Protein AF-A0A521TMR2-F1 (afdb_monomer)

Foldseek 3Di:
DDDDDDDDDDDDDDDDDDDPPPPPPPPPPPQAQKAFDFWFFWFDDDPDTDTDLDPPHDGDQAKEFALLKDLWDKTKTKMWGAAAFDCPPVVNDGQFQKWWFQWKWKWKAWPDPPHDTLDDIDIDTDTWIFGQAHDHPRTGIDIDIGTRRDNVSSVVVCVVFWDWACVQDDLFFPATDIDGDKTKMKIWMKIWGATPVRHIGIHDIDIHIYIYIHLPLEDQPCQQCDDCPPDDLAGRHLCDDDWDDTSCSVPPRMHHRGYLVVCCVPRVNRSHYGQHGPVSDGGDD

Secondary structure (DSSP, 8-state):
------------------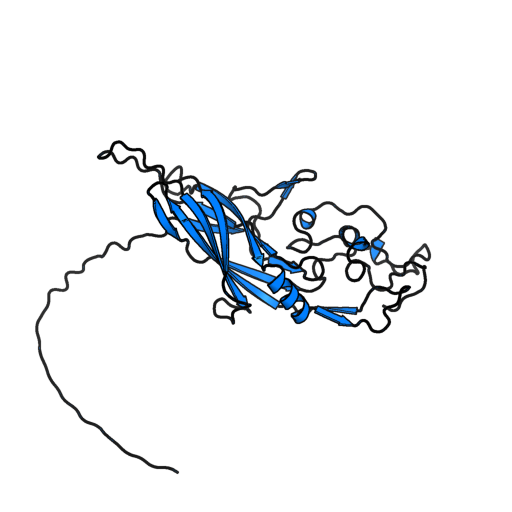---------------EEEEEEEPPEEETTEEE----TTS-EESSEEEETTT-S-EEE-EEEEE--B--EETTTTEE----EEEEEEEEEEEESSTTSPBSS--EEEEEEEEEPPBSBTTB-EEEE--EEEE-HHHHHHHHHHHEEEE-TT--SS----EEEE--EEEEEEEEEEEEETTS-EEEPPPEEEEEEEESS-SEE--TTTS--TTTTTS--S-SSSS----SGGGTSTTBSSPEEGGGTTTT-HHHHS-TT--TTS-----

Nearest PDB structures (foldseek):
  3k2m-assembly2_C  TM=4.198E-01  e=1.988E-02  Homo sapiens
  7ekw-assembly1_B  TM=4.754E-01  e=1.157E+00  Nakaseomyces glabratus CBS 138
  7eku-assembly1_A  TM=4.604E-01  e=1.095E+00  Nakaseomyces glabratus CBS 138
  5d06-assembly1_A  TM=4.613E-01  e=1.807E+00  Nakaseomyces glabratus CBS 138
  7ekw-assembly1_A  TM=3.874E-01  e=1.617E+00  Nakaseomyces glabratus CBS 138

Radius of gyration: 27.84 Å; Cα contacts (8 Å, |Δi|>4): 628; chains: 1; bounding box: 85×57×71 Å

Solvent-accessible surface area (backbone atoms only — not comparable to full-atom values): 16128 Å² total; per-residue (Å²): 140,86,83,89,86,87,86,89,82,88,79,92,80,90,83,92,76,93,71,86,80,75,79,72,79,69,78,76,77,82,74,72,44,36,38,66,76,51,31,44,44,64,42,66,62,88,94,42,66,44,74,71,55,55,90,85,52,64,62,47,84,63,44,35,38,15,43,71,67,27,38,57,39,72,46,33,39,30,36,36,22,58,36,54,59,50,71,44,82,89,71,78,46,80,47,63,42,30,33,39,34,45,28,31,44,41,38,41,13,44,75,36,93,87,31,60,66,67,66,81,71,47,74,50,77,44,85,38,71,24,43,32,9,86,44,94,95,40,56,13,52,25,59,48,84,44,71,78,35,50,50,73,56,27,51,54,46,32,65,71,18,42,44,76,46,58,84,83,50,41,92,52,22,57,44,45,52,75,45,55,51,69,45,48,35,27,39,37,37,29,44,33,31,29,34,76,84,72,44,77,44,55,31,58,77,39,81,41,45,31,39,35,30,37,52,72,37,56,40,73,54,72,84,23,59,37,63,44,86,74,84,74,62,55,40,14,39,24,84,66,79,79,58,79,87,47,53,18,73,68,41,59,31,38,74,35,65,32,48,19,47,73,37,25,87,84,40,38,54,72,22,34,37,76,26,23,27,91,76,52,54,90,35,80,116

pLDDT: mean 88.44, std 14.67, range [37.66, 98.81]

Mean predicted aligned error: 8.06 Å

Structure (mmCIF, N/CA/C/O backbone):
data_AF-A0A521TMR2-F1
#
_entry.id   AF-A0A521TMR2-F1
#
loop_
_atom_site.group_PDB
_atom_site.id
_atom_site.type_symbol
_atom_site.label_atom_id
_atom_site.label_alt_id
_atom_site.label_comp_id
_atom_site.label_asym_id
_atom_site.label_entity_id
_atom_site.label_seq_id
_atom_site.pdbx_PDB_ins_code
_atom_site.Cartn_x
_atom_site.Cartn_y
_atom_site.Cartn_z
_atom_site.occupancy
_atom_site.B_iso_or_equiv
_atom_site.auth_seq_id
_atom_site.auth_comp_id
_atom_site.auth_asym_id
_atom_site.auth_atom_id
_atom_site.pdbx_PDB_model_num
ATOM 1 N N . MET A 1 1 ? -37.508 -34.326 -29.173 1.00 47.47 1 MET A N 1
ATOM 2 C CA . MET A 1 1 ? -37.698 -35.759 -28.849 1.00 47.47 1 MET A CA 1
ATOM 3 C C . MET A 1 1 ? -36.670 -36.091 -27.780 1.00 47.47 1 MET A C 1
ATOM 5 O O . MET A 1 1 ? -35.500 -36.130 -28.106 1.00 47.47 1 MET A O 1
ATOM 9 N N . TRP A 1 2 ? -36.998 -36.082 -26.492 1.00 37.66 2 TRP A N 1
ATOM 10 C CA . TRP A 1 2 ? -37.614 -37.203 -25.771 1.00 37.66 2 TRP A CA 1
ATOM 11 C C . TRP A 1 2 ? -38.639 -36.740 -24.715 1.00 37.66 2 TRP A C 1
ATOM 13 O O . TRP A 1 2 ? -38.695 -35.574 -24.343 1.00 37.66 2 TRP A O 1
ATOM 23 N N . ASN A 1 3 ? -39.492 -37.686 -24.327 1.00 45.91 3 ASN A N 1
ATOM 24 C CA . ASN A 1 3 ? -40.811 -37.533 -23.715 1.00 45.91 3 ASN A CA 1
ATOM 25 C C . ASN A 1 3 ? -40.837 -37.509 -22.171 1.00 45.91 3 ASN A C 1
ATOM 27 O O . ASN A 1 3 ? -40.076 -38.220 -21.530 1.00 45.91 3 ASN A O 1
ATOM 31 N N . ARG A 1 4 ? -41.823 -36.751 -21.655 1.00 54.81 4 ARG A N 1
ATOM 32 C CA . ARG A 1 4 ? -42.790 -36.980 -20.543 1.00 54.81 4 ARG A CA 1
ATOM 33 C C . ARG A 1 4 ? -42.426 -37.940 -19.385 1.00 54.81 4 ARG A C 1
ATOM 35 O O . ARG A 1 4 ? -42.174 -39.108 -19.641 1.00 54.81 4 ARG A O 1
ATOM 42 N N . LEU A 1 5 ? -42.731 -37.543 -18.134 1.00 49.38 5 LEU A N 1
ATOM 43 C CA . LEU A 1 5 ? -43.952 -37.975 -17.408 1.00 49.38 5 LEU A CA 1
ATOM 44 C C . LEU A 1 5 ? -44.127 -37.344 -16.003 1.00 49.38 5 LEU A C 1
ATOM 46 O O . LEU A 1 5 ? -43.178 -37.070 -15.281 1.00 49.38 5 LEU A O 1
ATOM 50 N N . ASN A 1 6 ? -45.409 -37.144 -15.685 1.00 55.31 6 ASN A N 1
ATOM 51 C CA . ASN A 1 6 ? -46.074 -36.595 -14.499 1.00 55.31 6 ASN A CA 1
ATOM 52 C C . ASN A 1 6 ? -45.709 -37.218 -13.138 1.00 55.31 6 ASN A C 1
ATOM 54 O O . ASN A 1 6 ? -45.567 -38.433 -13.046 1.00 55.31 6 ASN A O 1
ATOM 58 N N . ALA A 1 7 ? -45.854 -36.427 -12.064 1.00 53.75 7 ALA A N 1
ATOM 59 C CA . ALA A 1 7 ? -46.522 -36.875 -10.833 1.00 53.75 7 ALA A CA 1
ATOM 60 C C . ALA A 1 7 ? -47.040 -35.680 -10.007 1.00 53.75 7 ALA A C 1
ATOM 62 O O . ALA A 1 7 ? -46.339 -35.099 -9.186 1.00 53.75 7 ALA A O 1
ATOM 63 N N . SER A 1 8 ? -48.303 -35.326 -10.231 1.00 65.25 8 SER A N 1
ATOM 64 C CA . SER A 1 8 ? -49.120 -34.496 -9.348 1.00 65.25 8 SER A CA 1
ATOM 65 C C . SER A 1 8 ? -49.666 -35.337 -8.191 1.00 65.25 8 SER A C 1
ATOM 67 O O . SER A 1 8 ? -50.290 -36.370 -8.449 1.00 65.25 8 SER A O 1
ATOM 69 N N . ARG A 1 9 ? -49.552 -34.868 -6.944 1.00 55.69 9 ARG A N 1
ATOM 70 C CA . ARG A 1 9 ? -50.463 -35.265 -5.859 1.00 55.69 9 ARG A CA 1
ATOM 71 C C . ARG A 1 9 ? -50.783 -34.074 -4.944 1.00 55.69 9 ARG A C 1
ATOM 73 O O . ARG A 1 9 ? -49.851 -33.436 -4.462 1.00 55.69 9 ARG A O 1
ATOM 80 N N . PRO A 1 10 ? -52.074 -33.784 -4.708 1.00 70.56 10 PRO A N 1
ATOM 81 C CA . PRO A 1 10 ? -52.533 -32.781 -3.759 1.00 70.56 10 PRO A CA 1
ATOM 82 C C . PRO A 1 10 ? -52.744 -33.410 -2.375 1.00 70.56 10 PRO A C 1
ATOM 84 O O . PRO A 1 10 ? -53.110 -34.581 -2.277 1.00 70.56 10 PRO A O 1
ATOM 87 N N . LEU A 1 11 ? -52.599 -32.618 -1.314 1.00 55.94 11 LEU A N 1
ATOM 88 C CA . LEU A 1 11 ? -53.278 -32.880 -0.045 1.00 55.94 11 LEU A CA 1
ATOM 89 C C . LEU A 1 11 ? -53.464 -31.568 0.720 1.00 55.94 11 LEU A C 1
ATOM 91 O O . LEU A 1 11 ? -52.522 -30.985 1.250 1.00 55.94 11 LEU A O 1
ATOM 95 N N . LEU A 1 12 ? -54.720 -31.112 0.717 1.00 54.31 12 LEU A N 1
ATOM 96 C CA . LEU A 1 12 ? -55.267 -30.174 1.686 1.00 54.31 12 LEU A CA 1
ATOM 97 C C . LEU A 1 12 ? -55.144 -30.780 3.090 1.00 54.31 12 LEU A C 1
ATOM 99 O O . LEU A 1 12 ? -55.587 -31.904 3.319 1.00 54.31 12 LEU A O 1
ATOM 103 N N . GLY A 1 13 ? -54.641 -29.990 4.030 1.00 53.66 13 GLY A N 1
ATOM 104 C CA . GLY A 1 13 ? -54.741 -30.240 5.462 1.00 53.66 13 GLY A CA 1
ATOM 105 C C . GLY A 1 13 ? -54.771 -28.902 6.187 1.00 53.66 13 GLY A C 1
ATOM 106 O O . GLY A 1 13 ? -53.739 -28.263 6.353 1.00 53.66 13 GLY A O 1
ATOM 107 N N . ALA A 1 14 ? -55.971 -28.453 6.546 1.00 62.81 14 ALA A N 1
ATOM 108 C CA . ALA A 1 14 ? -56.200 -27.256 7.341 1.00 62.81 14 ALA A CA 1
ATOM 109 C C . ALA A 1 14 ? -55.901 -27.529 8.824 1.00 62.81 14 ALA A C 1
ATOM 111 O O . ALA A 1 14 ? -56.371 -28.531 9.358 1.00 62.81 14 ALA A O 1
ATOM 112 N N . LEU A 1 15 ? -55.220 -26.604 9.507 1.00 57.84 15 LEU A N 1
ATOM 113 C CA . LEU A 1 15 ? -55.416 -26.396 10.943 1.00 57.84 15 LEU A CA 1
ATOM 114 C C . LEU A 1 15 ? -55.194 -24.919 11.299 1.00 57.84 15 LEU A C 1
ATOM 116 O O . LEU A 1 15 ? -54.120 -24.359 11.096 1.00 57.84 15 LEU A O 1
ATOM 120 N N . VAL A 1 16 ? -56.258 -24.303 11.807 1.00 60.00 16 VAL A N 1
ATOM 121 C CA . VAL A 1 16 ? -56.317 -22.955 12.379 1.00 60.00 16 VAL A CA 1
ATOM 122 C C . VAL A 1 16 ? -55.965 -23.062 13.857 1.00 60.00 16 VAL A C 1
ATOM 124 O O . VAL A 1 16 ? -56.673 -23.761 14.572 1.00 60.00 16 VAL A O 1
ATOM 127 N N . LEU A 1 17 ? -54.946 -22.340 14.324 1.00 49.75 17 LEU A N 1
ATOM 128 C CA . LEU A 1 17 ? -54.789 -21.958 15.731 1.00 49.75 17 LEU A CA 1
ATOM 129 C C . LEU A 1 17 ? -54.114 -20.582 15.783 1.00 49.75 17 LEU A C 1
ATOM 131 O O . LEU A 1 17 ? -52.960 -20.420 15.393 1.00 49.75 17 LEU A O 1
ATOM 135 N N . GLY A 1 18 ? -54.883 -19.581 16.216 1.00 55.53 18 GLY A N 1
ATOM 136 C CA . GLY A 1 18 ? -54.418 -18.217 16.430 1.00 55.53 18 GLY A CA 1
ATOM 137 C C . GLY A 1 18 ? -53.391 -18.164 17.558 1.00 55.53 18 GLY A C 1
ATOM 138 O O . GLY A 1 18 ? -53.717 -18.425 18.713 1.00 55.53 18 GLY A O 1
ATOM 139 N N . GLY A 1 19 ? -52.155 -17.819 17.208 1.00 54.75 19 GLY A N 1
ATOM 140 C CA . GLY A 1 19 ? -51.099 -17.465 18.146 1.00 54.75 19 GLY A CA 1
ATOM 141 C C . GLY A 1 19 ? -50.908 -15.956 18.130 1.00 54.75 19 GLY A C 1
ATOM 142 O O . GLY A 1 19 ? -50.641 -15.374 17.081 1.00 54.75 19 GLY A O 1
ATOM 143 N N . VAL A 1 20 ? -51.077 -15.328 19.290 1.00 56.62 20 VAL A N 1
ATOM 144 C CA . VAL A 1 20 ? -50.766 -13.918 19.537 1.00 56.62 20 VAL A CA 1
ATOM 145 C C . VAL A 1 20 ? -49.311 -13.671 19.135 1.00 56.62 20 VAL A C 1
ATOM 147 O O . VAL A 1 20 ? -48.390 -14.133 19.802 1.00 56.62 20 VAL A O 1
ATOM 150 N N . LEU A 1 21 ? -49.104 -12.960 18.025 1.00 56.47 21 LEU A N 1
ATOM 151 C CA . LEU A 1 21 ? -47.798 -12.456 17.616 1.00 56.47 21 LEU A CA 1
ATOM 152 C C . LEU A 1 21 ? -47.423 -11.320 18.572 1.00 56.47 21 LEU A C 1
ATOM 154 O O . LEU A 1 21 ? -47.657 -10.148 18.288 1.00 56.47 21 LEU A O 1
ATOM 158 N N . THR A 1 22 ? -46.873 -11.662 19.738 1.00 59.53 22 THR A N 1
ATOM 159 C CA . THR A 1 22 ? -46.105 -10.706 20.532 1.00 59.53 22 THR A CA 1
ATOM 160 C C . THR A 1 22 ? -44.896 -10.331 19.693 1.00 59.53 22 THR A C 1
ATOM 162 O O . THR A 1 22 ? -43.937 -11.097 19.589 1.00 59.53 22 THR A O 1
ATOM 165 N N . SER A 1 23 ? -44.973 -9.175 19.042 1.00 57.28 23 SER A N 1
ATOM 166 C CA . SER A 1 23 ? -43.850 -8.481 18.433 1.00 57.28 23 SER A CA 1
ATOM 167 C C . SER A 1 23 ? -42.840 -8.162 19.531 1.00 57.28 23 SER A C 1
ATOM 169 O O . SER A 1 23 ? -42.831 -7.066 20.089 1.00 57.28 23 SER A O 1
ATOM 171 N N . ALA A 1 24 ? -42.025 -9.154 19.884 1.00 58.69 24 ALA A N 1
ATOM 172 C CA . ALA A 1 24 ? -40.773 -8.932 20.563 1.00 58.69 24 ALA A CA 1
ATOM 173 C C . ALA A 1 24 ? -39.950 -8.073 19.607 1.00 58.69 24 ALA A C 1
ATOM 175 O O . ALA A 1 24 ? -39.385 -8.563 18.629 1.00 58.69 24 ALA A O 1
ATOM 176 N N . SER A 1 25 ? -39.949 -6.766 19.852 1.00 60.94 25 SER A N 1
ATOM 177 C CA . SER A 1 25 ? -38.892 -5.887 19.391 1.00 60.94 25 SER A CA 1
ATOM 178 C C . SER A 1 25 ? -37.614 -6.394 20.051 1.00 60.94 25 SER A C 1
ATOM 180 O O . SER A 1 25 ? -37.253 -5.953 21.141 1.00 60.94 25 SER A O 1
ATOM 182 N N . GLY A 1 26 ? -36.991 -7.408 19.449 1.00 55.19 26 GLY A N 1
ATOM 183 C CA . GLY A 1 26 ? -35.636 -7.787 19.792 1.00 55.19 26 GLY A CA 1
ATOM 184 C C . GLY A 1 26 ? -34.804 -6.536 19.588 1.00 55.19 26 GLY A C 1
ATOM 185 O O . GLY A 1 26 ? -34.751 -6.020 18.470 1.00 55.19 26 GLY A O 1
ATOM 186 N N . CYS A 1 27 ? -34.261 -5.994 20.678 1.00 70.31 27 CYS A N 1
ATOM 187 C CA . CYS A 1 27 ? -33.247 -4.962 20.593 1.00 70.31 27 CYS A CA 1
ATOM 188 C C . CYS A 1 27 ? -32.184 -5.510 19.647 1.00 70.31 27 CYS A C 1
ATOM 190 O O . CYS A 1 27 ? -31.550 -6.518 19.948 1.00 70.31 27 CYS A O 1
ATOM 192 N N . VAL A 1 28 ? -32.072 -4.913 18.464 1.00 62.59 28 VAL A N 1
ATOM 193 C CA . VAL A 1 28 ? -30.934 -5.165 17.594 1.00 62.59 28 VAL A CA 1
ATOM 194 C C . VAL A 1 28 ? -29.743 -4.682 18.399 1.00 62.59 28 VAL A C 1
ATOM 196 O O . VAL A 1 28 ? -29.609 -3.479 18.628 1.00 62.59 28 VAL A O 1
ATOM 199 N N . ASP A 1 29 ? -28.949 -5.623 18.907 1.00 57.56 29 ASP A N 1
ATOM 200 C CA . ASP A 1 29 ? -27.673 -5.302 19.517 1.00 57.56 29 ASP A CA 1
ATOM 201 C C . ASP A 1 29 ? -26.877 -4.533 18.462 1.00 57.56 29 ASP A C 1
ATOM 203 O O . ASP A 1 29 ? -26.449 -5.082 17.445 1.00 57.56 29 ASP A O 1
ATOM 207 N N . ASN A 1 30 ? -26.734 -3.225 18.674 1.00 52.78 30 ASN A N 1
ATOM 208 C CA . ASN A 1 30 ? -25.846 -2.384 17.886 1.00 52.78 30 ASN A CA 1
ATOM 209 C C . ASN A 1 30 ? -24.414 -2.724 18.320 1.00 52.78 30 ASN A C 1
ATOM 211 O O . ASN A 1 30 ? -23.783 -1.994 19.081 1.00 52.78 30 ASN A O 1
ATOM 215 N N . THR A 1 31 ? -23.930 -3.888 17.886 1.00 59.53 31 THR A N 1
ATOM 216 C CA . THR A 1 31 ? -22.631 -4.456 18.274 1.00 59.53 31 THR A CA 1
ATOM 217 C C . THR A 1 31 ? -21.446 -3.764 17.610 1.00 59.53 31 THR A C 1
ATOM 219 O O . THR A 1 31 ? -20.308 -3.975 18.024 1.00 59.53 31 THR A O 1
ATOM 222 N N . VAL A 1 32 ? -21.671 -2.915 16.605 1.00 64.50 32 VAL A N 1
ATOM 223 C CA . VAL A 1 32 ? -20.572 -2.304 15.853 1.00 64.50 32 VAL A CA 1
ATOM 224 C C . VAL A 1 32 ? -20.202 -0.954 16.453 1.00 64.50 32 VAL A C 1
ATOM 226 O O . VAL A 1 32 ? -20.654 0.100 16.013 1.00 64.50 32 VAL A O 1
ATOM 229 N N . SER A 1 33 ? -19.354 -0.989 17.475 1.00 87.38 33 SER A N 1
ATOM 230 C CA . SER A 1 33 ? -18.766 0.209 18.080 1.00 87.38 33 SER A CA 1
ATOM 231 C C . SER A 1 33 ? -17.381 0.559 17.522 1.00 87.38 33 SER A C 1
ATOM 233 O O . SER A 1 33 ? -16.846 1.627 17.825 1.00 87.38 33 SER A O 1
ATOM 235 N N . VAL A 1 34 ? -16.818 -0.311 16.677 1.00 95.31 34 VAL A N 1
ATOM 236 C CA . VAL A 1 34 ? -15.509 -0.154 16.039 1.00 95.31 34 VAL A CA 1
ATOM 237 C C . VAL A 1 34 ? -15.612 -0.295 14.523 1.00 95.31 34 VAL A C 1
ATOM 239 O O . VAL A 1 34 ? -16.276 -1.192 14.009 1.00 95.31 34 VAL A O 1
ATOM 242 N N . TYR A 1 35 ? -14.951 0.596 13.789 1.00 97.12 35 TYR A N 1
ATOM 243 C CA . TYR A 1 35 ? -14.898 0.553 12.327 1.00 97.12 35 TYR A CA 1
ATOM 244 C C . TYR A 1 35 ? -13.615 1.191 11.799 1.00 97.12 35 TYR A C 1
ATOM 246 O O . TYR A 1 35 ? -12.997 2.034 12.452 1.00 97.12 35 TYR A O 1
ATOM 254 N N . ILE A 1 36 ? -13.220 0.801 10.589 1.00 98.06 36 ILE A N 1
ATOM 255 C CA . ILE A 1 36 ? -12.151 1.470 9.847 1.00 98.06 36 ILE A CA 1
ATOM 256 C C . ILE A 1 36 ? -12.787 2.638 9.092 1.00 98.06 36 ILE A C 1
ATOM 258 O O . ILE A 1 36 ? -13.704 2.446 8.296 1.00 98.06 36 ILE A O 1
ATOM 262 N N . ARG A 1 37 ? -12.334 3.862 9.374 1.00 97.69 37 ARG A N 1
ATOM 263 C CA . ARG A 1 37 ? -12.909 5.088 8.806 1.00 97.69 37 ARG A CA 1
ATOM 264 C C . ARG A 1 37 ? -12.335 5.417 7.430 1.00 97.69 37 ARG A C 1
ATOM 266 O O . ARG A 1 37 ? -13.088 5.735 6.518 1.00 97.69 37 ARG A O 1
ATOM 273 N N . GLN A 1 38 ? -11.011 5.410 7.313 1.00 98.31 38 GLN A N 1
ATOM 274 C CA . GLN A 1 38 ? -10.273 5.780 6.102 1.00 98.31 38 GLN A CA 1
ATOM 275 C C . GLN A 1 38 ? -8.857 5.203 6.154 1.00 98.31 38 GLN A C 1
ATOM 277 O O . GLN A 1 38 ? -8.425 4.729 7.204 1.00 98.31 38 GLN A O 1
ATOM 282 N N . VAL A 1 39 ? -8.118 5.278 5.050 1.00 98.62 39 VAL A N 1
ATOM 283 C CA . VAL A 1 39 ? -6.676 5.006 5.026 1.00 98.62 39 VAL A CA 1
ATOM 284 C C . VAL A 1 39 ? -5.932 6.335 5.036 1.00 98.62 39 VAL A C 1
ATOM 286 O O . VAL A 1 39 ? -6.188 7.190 4.191 1.00 98.62 39 VAL A O 1
ATOM 289 N N . GLN A 1 40 ? -5.012 6.511 5.982 1.00 98.31 40 GLN A N 1
ATOM 290 C CA . GLN A 1 40 ? -4.216 7.731 6.075 1.00 98.31 40 GLN A CA 1
ATOM 291 C C . GLN A 1 40 ? -3.078 7.730 5.059 1.00 98.31 40 GLN A C 1
ATOM 293 O O . GLN A 1 40 ? -2.357 6.739 4.919 1.00 98.31 40 GLN A O 1
ATOM 298 N N . ALA A 1 41 ? -2.894 8.869 4.396 1.00 97.19 41 ALA A N 1
ATOM 299 C CA . ALA A 1 41 ? -1.739 9.123 3.554 1.00 97.19 41 ALA A CA 1
ATOM 300 C C . ALA A 1 41 ? -0.529 9.497 4.431 1.00 97.19 41 ALA A C 1
ATOM 302 O O . ALA A 1 41 ? -0.679 10.284 5.372 1.00 97.19 41 ALA A O 1
ATOM 303 N N . PRO A 1 42 ? 0.679 8.986 4.146 1.00 96.25 42 PRO A N 1
ATOM 304 C CA . PRO A 1 42 ? 1.882 9.484 4.791 1.00 96.25 42 PRO A CA 1
ATOM 305 C C . PRO A 1 42 ? 2.172 10.922 4.352 1.00 96.25 42 PRO A C 1
ATOM 307 O O . PRO A 1 42 ? 2.073 11.268 3.176 1.00 96.25 42 PRO A O 1
ATOM 310 N N . THR A 1 43 ? 2.589 11.751 5.304 1.00 93.25 43 THR A N 1
ATOM 311 C CA . THR A 1 43 ? 3.082 13.107 5.051 1.00 93.25 43 THR A CA 1
AT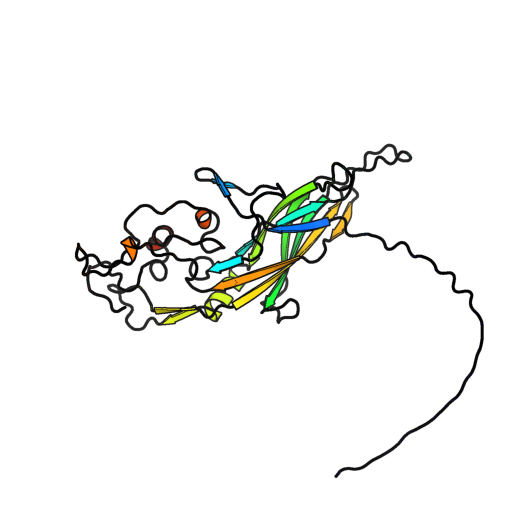OM 312 C C . THR A 1 43 ? 4.569 13.186 5.358 1.00 93.25 43 THR A C 1
ATOM 314 O O . THR A 1 43 ? 5.054 12.542 6.290 1.00 93.25 43 THR A O 1
ATOM 317 N N . VAL A 1 44 ? 5.302 13.994 4.594 1.00 93.00 44 VAL A N 1
ATOM 318 C CA . VAL A 1 44 ? 6.729 14.231 4.837 1.00 93.00 44 VAL A CA 1
ATOM 319 C C . VAL A 1 44 ? 6.895 15.455 5.728 1.00 93.00 44 VAL A C 1
ATOM 321 O O . VAL A 1 44 ? 6.484 16.555 5.364 1.00 93.00 44 VAL A O 1
ATOM 324 N N . ALA A 1 45 ? 7.533 15.269 6.880 1.00 91.62 45 ALA A N 1
ATOM 325 C CA . ALA A 1 45 ? 7.967 16.342 7.765 1.00 91.62 45 ALA A CA 1
ATOM 326 C C . ALA A 1 45 ? 9.503 16.337 7.830 1.00 91.62 45 ALA A C 1
ATOM 328 O O . ALA A 1 45 ? 10.114 15.591 8.598 1.00 91.62 45 ALA A O 1
ATOM 329 N N . GLY A 1 46 ? 10.141 17.148 6.980 1.00 88.75 46 GLY A N 1
ATOM 330 C CA . GLY A 1 46 ? 11.595 17.129 6.800 1.00 88.75 46 GLY A CA 1
ATOM 331 C C . GLY A 1 46 ? 12.048 15.870 6.055 1.00 88.75 46 GLY A C 1
ATOM 332 O O . GLY A 1 46 ? 11.713 15.696 4.891 1.00 88.75 46 GLY A O 1
ATOM 333 N N . THR A 1 47 ? 12.804 14.997 6.723 1.00 87.88 47 THR A N 1
ATOM 334 C CA . THR A 1 47 ? 13.254 13.693 6.189 1.00 87.88 47 THR A CA 1
ATOM 335 C C . THR A 1 47 ? 12.477 12.509 6.767 1.00 87.88 47 THR A C 1
ATOM 337 O O . THR A 1 47 ? 12.802 11.359 6.479 1.00 87.88 47 THR A O 1
ATOM 340 N N . MET A 1 48 ? 11.475 12.769 7.611 1.00 91.88 48 MET A N 1
ATOM 341 C CA . MET A 1 48 ? 10.693 11.732 8.277 1.00 91.88 48 MET A CA 1
ATOM 342 C C . MET A 1 48 ? 9.299 11.620 7.676 1.00 91.88 48 MET A C 1
ATOM 344 O O . MET A 1 48 ? 8.647 12.619 7.369 1.00 91.88 48 MET A O 1
ATOM 348 N N . CYS A 1 49 ? 8.829 10.382 7.588 1.00 94.81 49 CYS A N 1
ATOM 349 C CA . CYS A 1 49 ? 7.479 10.053 7.172 1.00 94.81 49 CYS A CA 1
ATOM 350 C C . CYS A 1 49 ? 6.598 9.876 8.393 1.00 94.81 49 CYS A C 1
ATOM 352 O O . CYS A 1 49 ? 6.844 9.008 9.233 1.00 94.81 49 CYS A O 1
ATOM 354 N N . THR A 1 50 ? 5.577 10.713 8.493 1.00 95.56 50 THR A N 1
ATOM 355 C CA . THR A 1 50 ? 4.633 10.699 9.601 1.00 95.56 50 THR A CA 1
ATOM 356 C C . THR A 1 50 ? 3.253 10.320 9.095 1.00 95.56 50 THR A C 1
ATOM 358 O O . THR A 1 50 ? 2.856 10.654 7.979 1.00 95.56 50 THR A O 1
ATOM 361 N N . VAL A 1 51 ? 2.516 9.605 9.937 1.00 96.44 51 VAL A N 1
ATOM 362 C CA . VAL A 1 51 ? 1.094 9.344 9.739 1.00 96.44 51 VAL A CA 1
ATOM 363 C C . VAL A 1 51 ? 0.382 9.770 11.010 1.00 96.44 51 VAL A C 1
ATOM 365 O O . VAL A 1 51 ? 0.804 9.409 12.108 1.00 96.44 51 VAL A O 1
ATOM 368 N N . THR A 1 52 ? -0.675 10.562 10.871 1.00 96.88 52 THR A N 1
ATOM 369 C CA . THR A 1 52 ? -1.443 11.088 12.004 1.00 96.88 52 THR A CA 1
ATOM 370 C C . THR A 1 52 ? -2.739 10.302 12.207 1.00 96.88 52 THR A C 1
ATOM 372 O O . THR A 1 52 ? -3.326 9.771 11.263 1.00 96.88 52 THR A O 1
ATOM 375 N N . SER A 1 53 ? -3.211 10.236 13.452 1.00 97.44 53 SER A N 1
ATOM 376 C CA . SER A 1 53 ? -4.534 9.710 13.805 1.00 97.44 53 SER A CA 1
ATOM 377 C C . SER A 1 53 ? -5.649 10.758 13.694 1.00 97.44 53 SER A C 1
ATOM 379 O O . SER A 1 53 ? -6.776 10.508 14.115 1.00 97.44 53 SER A O 1
ATOM 381 N N . ASP A 1 54 ? -5.363 11.927 13.114 1.00 97.31 54 ASP A N 1
ATOM 382 C CA . ASP A 1 54 ? -6.364 12.960 12.862 1.00 97.31 54 ASP A CA 1
ATOM 383 C C . ASP A 1 54 ? -7.302 12.546 11.706 1.00 97.31 54 ASP A C 1
ATOM 385 O O . ASP A 1 54 ? -6.837 12.346 10.577 1.00 97.31 54 ASP A O 1
ATOM 389 N N . PRO A 1 55 ? -8.625 12.440 11.931 1.00 97.19 55 PRO A N 1
ATOM 390 C CA . PRO A 1 55 ? -9.585 12.091 10.883 1.00 97.19 55 PRO A CA 1
ATOM 391 C C . PRO A 1 55 ? -9.729 13.133 9.765 1.00 97.19 55 PRO A C 1
ATOM 393 O O . PRO A 1 55 ? -10.343 12.833 8.743 1.00 97.19 55 PRO A O 1
ATOM 396 N N . THR A 1 56 ? -9.227 14.353 9.958 1.00 97.38 56 THR A N 1
ATOM 397 C CA . THR A 1 56 ? -9.243 15.436 8.961 1.00 97.38 56 THR A CA 1
ATOM 398 C C . THR A 1 56 ? -7.971 15.491 8.121 1.00 97.38 56 THR A C 1
ATOM 400 O O . THR A 1 56 ? -7.899 16.257 7.160 1.00 97.38 56 THR A O 1
ATOM 403 N N . SER A 1 57 ? -6.970 14.677 8.465 1.00 97.06 57 SER A N 1
ATOM 404 C CA . SER A 1 57 ? -5.730 14.595 7.701 1.00 97.06 57 SER A CA 1
ATOM 405 C C . SER A 1 57 ? -5.932 13.979 6.317 1.00 97.06 57 SER A C 1
ATOM 407 O O . SER A 1 57 ? -6.982 13.413 5.996 1.00 97.06 57 SER A O 1
ATOM 409 N N . GLN A 1 58 ? -4.905 14.122 5.477 1.00 96.81 58 GLN A N 1
ATOM 410 C CA . GLN A 1 58 ? -4.914 13.585 4.127 1.00 96.81 58 GLN A CA 1
ATOM 411 C C . GLN A 1 58 ? -5.123 12.067 4.159 1.00 96.81 58 GLN A C 1
ATOM 413 O O . GLN A 1 58 ? -4.384 11.329 4.809 1.00 96.81 58 GLN A O 1
ATOM 418 N N . SER A 1 59 ? -6.122 11.611 3.412 1.00 97.69 59 SER A N 1
ATOM 419 C CA . SER A 1 59 ? -6.438 10.199 3.237 1.00 97.69 59 SER A CA 1
ATOM 420 C C . SER A 1 59 ? -6.326 9.801 1.772 1.00 97.69 59 SER A C 1
ATOM 422 O O . SER A 1 59 ? -6.416 10.640 0.873 1.00 97.69 59 SER A O 1
ATOM 424 N N . ILE A 1 60 ? -6.119 8.508 1.547 1.00 97.81 60 ILE A N 1
ATOM 425 C CA . ILE A 1 60 ? -6.218 7.877 0.233 1.00 97.81 60 ILE A CA 1
ATOM 426 C C . ILE A 1 60 ? -7.477 7.012 0.198 1.00 97.81 60 ILE A C 1
ATOM 428 O O . ILE A 1 60 ? -7.839 6.372 1.186 1.00 97.81 60 ILE A O 1
ATOM 432 N N . THR A 1 61 ? -8.174 7.029 -0.934 1.00 98.06 61 THR A N 1
ATOM 433 C CA . THR A 1 61 ? -9.413 6.264 -1.162 1.00 98.06 61 THR A CA 1
ATOM 434 C C . THR A 1 61 ? -9.189 5.044 -2.047 1.00 98.06 61 THR A C 1
ATOM 436 O O . THR A 1 61 ? -9.983 4.106 -2.021 1.00 98.06 61 THR A O 1
ATOM 439 N N . GLU A 1 62 ? -8.094 5.043 -2.801 1.00 98.44 62 GLU A N 1
ATOM 440 C CA . GLU A 1 62 ? -7.583 3.905 -3.545 1.00 98.44 62 GLU A CA 1
ATOM 441 C C . GLU A 1 62 ? -6.057 3.929 -3.554 1.00 98.44 62 GLU A C 1
ATOM 443 O O . GLU A 1 62 ? -5.439 4.969 -3.317 1.00 98.44 62 GLU A O 1
ATOM 448 N N . GLY A 1 63 ? -5.473 2.762 -3.796 1.00 98.50 63 GLY A N 1
ATOM 449 C CA . GLY A 1 63 ? -4.041 2.544 -3.792 1.00 98.50 63 GLY A CA 1
ATOM 450 C C . GLY A 1 63 ? -3.474 2.204 -5.159 1.00 98.50 63 GLY A C 1
ATOM 451 O O . GLY A 1 63 ? -4.188 1.732 -6.048 1.00 98.50 63 GLY A O 1
ATOM 452 N N . THR A 1 64 ? -2.165 2.367 -5.307 1.00 98.81 64 THR A N 1
ATOM 453 C CA . THR A 1 64 ? -1.398 1.840 -6.439 1.00 98.81 64 THR A CA 1
ATOM 454 C C . THR A 1 64 ? -0.165 1.104 -5.934 1.00 98.81 64 THR A C 1
ATOM 456 O O . THR A 1 64 ? 0.614 1.676 -5.181 1.00 98.81 64 THR A O 1
ATOM 459 N N . LEU A 1 65 ? 0.034 -0.143 -6.367 1.00 98.81 65 LEU A N 1
ATOM 460 C CA . LEU A 1 65 ? 1.257 -0.912 -6.136 1.00 98.81 65 LEU A CA 1
ATOM 461 C C . LEU A 1 65 ? 2.034 -1.033 -7.449 1.00 98.81 65 LEU A C 1
ATOM 463 O O . LEU A 1 65 ? 1.584 -1.704 -8.381 1.00 98.81 65 LEU A O 1
ATOM 467 N N . ASP A 1 66 ? 3.215 -0.427 -7.498 1.00 98.62 66 ASP A N 1
ATOM 468 C CA . ASP A 1 66 ? 4.162 -0.597 -8.592 1.00 98.62 66 ASP A CA 1
ATOM 469 C C . ASP A 1 66 ? 5.129 -1.751 -8.297 1.00 98.62 66 ASP A C 1
ATOM 471 O O . ASP A 1 66 ? 6.107 -1.610 -7.557 1.00 98.62 66 ASP A O 1
ATOM 475 N N . VAL A 1 67 ? 4.877 -2.896 -8.933 1.00 98.38 67 VAL A N 1
ATOM 476 C CA . VAL A 1 67 ? 5.653 -4.132 -8.738 1.00 98.38 67 VAL A CA 1
ATOM 477 C C . VAL A 1 67 ? 7.052 -4.102 -9.362 1.00 98.38 67 VAL A C 1
ATOM 479 O O . VAL A 1 67 ? 7.850 -5.032 -9.183 1.00 98.38 67 VAL A O 1
ATOM 482 N N . ALA A 1 68 ? 7.385 -3.038 -10.098 1.00 97.50 68 ALA A N 1
ATOM 483 C CA . ALA A 1 68 ? 8.762 -2.764 -10.489 1.00 97.50 68 ALA A CA 1
ATOM 484 C C . ALA A 1 68 ? 9.605 -2.299 -9.292 1.00 97.50 68 ALA A C 1
ATOM 486 O O . ALA A 1 68 ? 10.778 -2.661 -9.214 1.00 97.50 68 ALA A O 1
ATOM 487 N N . LEU A 1 69 ? 8.993 -1.560 -8.360 1.00 97.56 69 LEU A N 1
ATOM 488 C CA . LEU A 1 69 ? 9.665 -0.870 -7.257 1.00 97.56 69 LEU A CA 1
ATOM 489 C C . LEU A 1 69 ? 9.463 -1.545 -5.896 1.00 97.56 69 LEU A C 1
ATOM 491 O O . LEU A 1 69 ? 10.349 -1.488 -5.049 1.00 97.56 69 LEU A O 1
ATOM 495 N N . SER A 1 70 ? 8.310 -2.177 -5.672 1.00 97.88 70 SER A N 1
ATOM 496 C CA . SER A 1 70 ? 7.986 -2.838 -4.406 1.00 97.88 70 SER A CA 1
ATOM 497 C C . SER A 1 70 ? 7.223 -4.131 -4.637 1.00 97.88 70 SER A C 1
ATOM 499 O O . SER A 1 70 ? 6.385 -4.219 -5.524 1.00 97.88 70 SER A O 1
ATOM 501 N N . ASP A 1 71 ? 7.470 -5.146 -3.820 1.00 98.00 71 ASP A N 1
ATOM 502 C CA . ASP A 1 71 ? 6.721 -6.402 -3.857 1.00 98.00 71 ASP A CA 1
ATOM 503 C C . ASP A 1 71 ? 5.681 -6.515 -2.742 1.00 98.00 71 ASP A C 1
ATOM 505 O O . ASP A 1 71 ? 5.022 -7.542 -2.609 1.00 98.00 71 ASP A O 1
ATOM 509 N N . SER A 1 72 ? 5.488 -5.463 -1.952 1.00 98.44 72 SER A N 1
ATOM 510 C CA . SER A 1 72 ? 4.484 -5.451 -0.898 1.00 98.44 72 SER A CA 1
ATOM 511 C C . SER A 1 72 ? 3.736 -4.131 -0.847 1.00 98.44 72 SER A C 1
ATOM 513 O O . SER A 1 72 ? 4.240 -3.096 -1.273 1.00 98.44 72 SER A O 1
ATOM 515 N N . TYR A 1 73 ? 2.519 -4.168 -0.312 1.00 98.69 73 TYR A N 1
ATOM 516 C CA . TYR A 1 73 ? 1.667 -2.992 -0.160 1.00 98.69 73 TYR A CA 1
ATOM 517 C C . TYR A 1 73 ? 1.237 -2.848 1.296 1.00 98.69 73 TYR A C 1
ATOM 519 O O . TYR A 1 73 ? 0.758 -3.810 1.906 1.00 98.69 73 TYR A O 1
ATOM 527 N N . THR A 1 74 ? 1.455 -1.668 1.874 1.00 98.44 74 THR A N 1
ATOM 528 C CA . THR A 1 74 ? 1.214 -1.380 3.290 1.00 98.44 74 THR A CA 1
ATOM 529 C C . THR A 1 74 ? 0.185 -0.273 3.430 1.00 98.44 74 THR A C 1
ATOM 531 O O . THR A 1 74 ? 0.374 0.824 2.925 1.00 98.44 74 THR A O 1
ATOM 534 N N . LEU A 1 75 ? -0.874 -0.544 4.184 1.00 98.19 75 LEU A N 1
ATOM 535 C CA . LEU A 1 75 ? -1.915 0.421 4.503 1.00 98.19 75 LEU A CA 1
ATOM 536 C C . LEU A 1 75 ? -1.742 0.970 5.911 1.00 98.19 75 LEU A C 1
ATOM 538 O O . LEU A 1 75 ? -1.273 0.270 6.809 1.00 98.19 75 LEU A O 1
ATOM 542 N N . THR A 1 76 ? -2.196 2.208 6.112 1.00 98.56 76 THR A N 1
ATOM 543 C CA . THR A 1 76 ? -2.330 2.792 7.450 1.00 98.56 76 THR A CA 1
ATOM 544 C C . THR A 1 76 ? -3.790 3.146 7.754 1.00 98.56 76 THR A C 1
ATOM 546 O O . THR A 1 76 ? -4.155 4.323 7.698 1.00 98.56 76 THR A O 1
ATOM 549 N N . PRO A 1 77 ? -4.675 2.155 8.004 1.00 98.50 77 PRO A N 1
ATOM 550 C CA . PRO A 1 77 ? -6.064 2.421 8.366 1.00 98.50 77 PRO A CA 1
ATOM 551 C C . PRO A 1 77 ? -6.180 3.271 9.636 1.00 98.50 77 PRO A C 1
ATOM 553 O O . PRO A 1 77 ? -5.486 3.043 10.629 1.00 98.50 77 PRO A O 1
ATOM 556 N N . LEU A 1 78 ? -7.120 4.212 9.607 1.00 98.62 78 LEU A N 1
ATOM 557 C CA . LEU A 1 78 ? -7.617 4.947 10.759 1.00 98.62 78 LEU A CA 1
ATOM 558 C C . LEU A 1 78 ? -8.798 4.188 11.364 1.00 98.62 78 LEU A C 1
ATOM 560 O O . LEU A 1 78 ? -9.872 4.103 10.765 1.00 98.62 78 LEU A O 1
ATOM 564 N N . ILE A 1 79 ? -8.600 3.662 12.562 1.00 98.38 79 ILE A N 1
ATOM 565 C CA . ILE A 1 79 ? -9.596 2.905 13.311 1.00 98.38 79 ILE A CA 1
ATOM 566 C C . ILE A 1 79 ? -10.330 3.875 14.230 1.00 98.38 79 ILE A C 1
ATOM 568 O O . ILE A 1 79 ? -9.698 4.672 14.925 1.00 98.38 79 ILE A O 1
ATOM 572 N N . ALA A 1 80 ? -11.655 3.808 14.227 1.00 97.94 80 ALA A N 1
ATOM 573 C CA . ALA A 1 80 ? -12.525 4.623 15.056 1.00 97.94 80 ALA A CA 1
ATOM 574 C C . ALA A 1 80 ? -13.205 3.761 16.123 1.00 97.94 80 ALA A C 1
ATOM 576 O O . ALA A 1 80 ? -13.719 2.685 15.820 1.00 97.94 80 ALA A O 1
ATOM 577 N N . ASN A 1 81 ? -13.242 4.265 17.354 1.00 96.38 81 ASN A N 1
ATOM 578 C CA . ASN A 1 81 ? -13.952 3.675 18.482 1.00 96.38 81 ASN A CA 1
ATOM 579 C C . ASN A 1 81 ? -15.050 4.635 18.958 1.00 96.38 81 ASN A C 1
ATOM 581 O O . ASN A 1 81 ? -14.767 5.741 19.420 1.00 96.38 81 ASN A O 1
ATOM 585 N N . GLN A 1 82 ? -16.305 4.210 18.835 1.00 94.56 82 GLN A N 1
ATOM 586 C CA . GLN A 1 82 ? -17.489 4.958 19.259 1.00 94.56 82 GLN A CA 1
ATOM 587 C C . GLN A 1 82 ? -17.968 4.605 20.669 1.00 94.56 82 GLN A C 1
ATOM 589 O O . GLN A 1 82 ? -18.949 5.189 21.132 1.00 94.56 82 GLN A O 1
ATOM 594 N N . LEU A 1 83 ? -17.303 3.686 21.374 1.00 90.75 83 LEU A N 1
ATOM 595 C CA . LEU A 1 83 ? -17.670 3.389 22.751 1.00 90.75 83 LEU A CA 1
ATOM 596 C C . LEU A 1 83 ? -17.391 4.599 23.641 1.00 90.75 83 LEU A C 1
ATOM 598 O O . LEU A 1 83 ? -16.252 5.046 23.776 1.00 90.75 83 LEU A O 1
ATOM 602 N N . ILE A 1 84 ? -18.440 5.111 24.275 1.00 85.19 84 ILE A N 1
ATOM 603 C CA . ILE A 1 84 ? -18.345 6.179 25.268 1.00 85.19 84 ILE A CA 1
ATOM 604 C C . ILE A 1 84 ? -17.952 5.541 26.602 1.00 85.19 84 ILE A C 1
ATOM 606 O O . ILE A 1 84 ? -18.420 4.450 26.938 1.00 85.19 84 ILE A O 1
ATOM 610 N N . THR A 1 85 ? -17.101 6.208 27.378 1.00 77.62 85 THR A N 1
ATOM 611 C CA . THR A 1 85 ? -16.827 5.804 28.763 1.00 77.62 85 THR A CA 1
ATOM 612 C C . THR A 1 85 ? -18.092 5.958 29.605 1.00 77.62 85 THR A C 1
ATOM 614 O O . THR A 1 85 ? -18.502 7.078 29.921 1.00 77.62 85 THR A O 1
ATOM 617 N N . GLY A 1 86 ? -18.723 4.839 29.953 1.00 68.62 86 GLY A N 1
ATOM 618 C CA . GLY A 1 86 ? -19.862 4.804 30.861 1.00 68.62 86 GLY A CA 1
ATOM 619 C C . GLY A 1 86 ? -19.390 4.665 32.305 1.00 68.62 86 GLY A C 1
ATOM 620 O O . GLY A 1 86 ? -18.690 3.717 32.653 1.00 68.62 86 GLY A O 1
ATOM 621 N N . ALA A 1 87 ? -19.787 5.591 33.176 1.00 60.00 87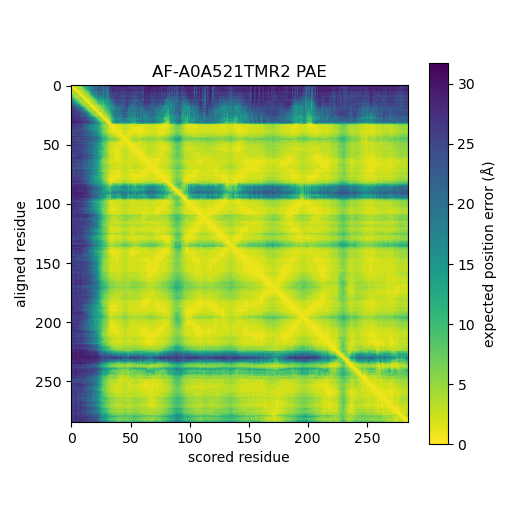 ALA A N 1
ATOM 622 C CA . ALA A 1 87 ? -19.717 5.349 34.611 1.00 60.00 87 ALA A CA 1
ATOM 623 C C . ALA A 1 87 ? -20.970 4.564 35.019 1.00 60.00 87 ALA A C 1
ATOM 625 O O . ALA A 1 87 ? -22.055 5.136 35.128 1.00 60.00 87 ALA A O 1
ATOM 626 N N . SER A 1 88 ? -20.837 3.255 35.241 1.00 62.00 88 SER A N 1
ATOM 627 C CA . SER A 1 88 ? -21.909 2.491 35.880 1.00 62.00 88 SER A CA 1
ATOM 628 C C . SER A 1 88 ? -22.038 2.949 37.335 1.00 62.00 88 SER A C 1
ATOM 630 O O . SER A 1 88 ? -21.178 2.670 38.177 1.00 62.00 88 SER A O 1
ATOM 632 N N . MET A 1 89 ? -23.114 3.683 37.635 1.00 58.78 89 MET A N 1
ATOM 633 C CA . MET A 1 89 ? -23.414 4.169 38.990 1.00 58.78 89 MET A CA 1
ATOM 634 C C . MET A 1 89 ? -23.632 3.010 39.974 1.00 58.78 89 MET A C 1
ATOM 636 O O . MET A 1 89 ? -23.346 3.154 41.162 1.00 58.78 89 MET A O 1
ATOM 640 N N . GLU A 1 90 ? -24.074 1.851 39.480 1.00 72.06 90 GLU A N 1
ATOM 641 C CA . GLU A 1 90 ? -24.301 0.650 40.288 1.00 72.06 90 GLU A CA 1
ATOM 642 C C . GLU A 1 90 ? -22.997 -0.065 40.657 1.00 72.06 90 GLU A C 1
ATOM 644 O O . GLU A 1 90 ? -22.878 -0.594 41.761 1.00 72.06 90 GLU A O 1
ATOM 649 N N . GLN A 1 91 ? -21.985 -0.038 39.782 1.00 65.75 91 GLN A N 1
ATOM 650 C CA . GLN A 1 91 ? -20.727 -0.757 40.013 1.00 65.75 91 GLN A CA 1
ATOM 651 C C . GLN A 1 91 ? -19.579 0.126 40.526 1.00 65.75 91 GLN A C 1
ATOM 653 O O . GLN A 1 91 ? -18.552 -0.421 40.928 1.00 65.75 91 GLN A O 1
ATOM 658 N N . ARG A 1 92 ? -19.721 1.466 40.553 1.00 63.34 92 ARG A N 1
ATOM 659 C CA . ARG A 1 92 ? -18.663 2.442 40.931 1.00 63.34 92 ARG A CA 1
ATOM 660 C C . ARG A 1 92 ? -17.282 2.118 40.335 1.00 63.34 92 ARG A C 1
ATOM 662 O O . ARG A 1 92 ? -16.249 2.427 40.930 1.00 63.34 92 ARG A O 1
ATOM 669 N N . ARG A 1 93 ? -17.251 1.475 39.171 1.00 62.62 93 ARG A N 1
ATOM 670 C CA . ARG A 1 93 ? -16.037 1.208 38.404 1.00 62.62 93 ARG A CA 1
ATOM 671 C C . ARG A 1 93 ? -16.128 2.041 37.139 1.00 62.62 93 ARG A C 1
ATOM 673 O O . ARG A 1 93 ? -17.159 2.044 36.473 1.00 62.62 93 ARG A O 1
ATOM 680 N N . ALA A 1 94 ? -15.069 2.789 36.852 1.00 64.94 94 ALA A N 1
ATOM 681 C CA . ALA A 1 94 ? -14.928 3.441 35.563 1.00 64.94 94 ALA A CA 1
ATOM 682 C C . ALA A 1 94 ? -14.685 2.341 34.526 1.00 64.94 94 ALA A C 1
ATOM 684 O O . ALA A 1 94 ? -13.634 1.699 34.550 1.00 64.94 94 ALA A O 1
ATOM 685 N N . GLU A 1 95 ? -15.659 2.091 33.655 1.00 65.62 95 GLU A N 1
ATOM 686 C CA . GLU A 1 95 ? -15.427 1.257 32.484 1.00 65.62 95 GLU A CA 1
ATOM 687 C C . GLU A 1 95 ? -14.678 2.109 31.464 1.00 65.62 95 GLU A C 1
ATOM 689 O O . GLU A 1 95 ? -15.207 3.031 30.839 1.00 65.62 95 GLU A O 1
ATOM 694 N N . THR A 1 96 ? -13.381 1.853 31.354 1.00 73.00 96 THR A N 1
ATOM 695 C CA . THR A 1 96 ? -12.553 2.436 30.307 1.00 73.00 96 THR A CA 1
ATOM 696 C C . THR A 1 96 ? -12.887 1.717 29.008 1.00 73.00 96 THR A C 1
ATOM 698 O O . THR A 1 96 ? -12.388 0.620 28.759 1.00 73.00 96 THR A O 1
ATOM 701 N N . SER A 1 97 ? -13.729 2.327 28.175 1.00 90.00 97 SER A N 1
ATOM 702 C CA . SER A 1 97 ? -14.171 1.776 26.885 1.00 90.00 97 SER A CA 1
ATOM 703 C C . SER A 1 97 ? -13.104 1.846 25.780 1.00 90.00 97 SER A C 1
ATOM 705 O O . SER A 1 97 ? -13.399 2.043 24.601 1.00 90.00 97 SER A O 1
ATOM 707 N N . THR A 1 98 ? -11.841 1.724 26.176 1.00 94.31 98 THR A N 1
ATOM 708 C CA . THR A 1 98 ? -10.687 1.630 25.289 1.00 94.31 98 THR A CA 1
ATOM 709 C C . THR A 1 98 ? -10.668 0.251 24.642 1.00 94.31 98 THR A C 1
ATOM 711 O O . THR A 1 98 ? -10.923 -0.761 25.303 1.00 94.31 98 THR A O 1
ATOM 714 N N . LEU A 1 99 ? -10.332 0.216 23.357 1.00 95.75 99 LEU A N 1
ATOM 715 C CA . LEU A 1 99 ? -10.177 -1.020 22.602 1.00 95.75 99 LEU A CA 1
ATOM 716 C C . LEU A 1 99 ? -8.701 -1.324 22.390 1.00 95.75 99 LEU A C 1
ATOM 718 O O . LEU A 1 99 ? -7.910 -0.427 22.108 1.00 95.75 99 LEU A O 1
ATOM 722 N N . ASN A 1 100 ? -8.350 -2.595 22.498 1.00 97.31 100 ASN A N 1
ATOM 723 C CA . ASN A 1 100 ? -7.071 -3.135 22.084 1.00 97.31 100 ASN A CA 1
ATOM 724 C C . ASN A 1 100 ? -7.287 -3.975 20.821 1.00 97.31 100 ASN A C 1
ATOM 726 O O . ASN A 1 100 ? -7.739 -5.119 20.896 1.00 97.31 100 ASN A O 1
ATOM 730 N N . ILE A 1 101 ? -6.991 -3.398 19.661 1.00 97.94 101 ILE A N 1
ATOM 731 C CA . ILE A 1 101 ? -6.999 -4.116 18.386 1.00 97.94 101 ILE A CA 1
ATOM 732 C C . ILE A 1 101 ? -5.768 -5.012 18.360 1.00 97.94 101 ILE A C 1
ATOM 734 O O . ILE A 1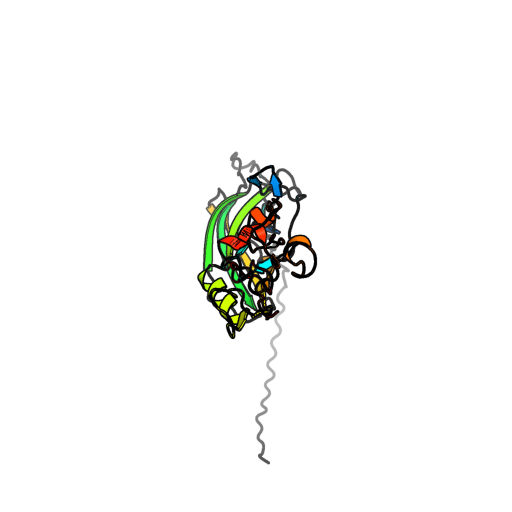 101 ? -4.662 -4.526 18.571 1.00 97.94 101 ILE A O 1
ATOM 738 N N . GLN A 1 102 ? -5.979 -6.308 18.133 1.00 98.50 102 GLN A N 1
ATOM 739 C CA . GLN A 1 102 ? -4.942 -7.346 18.151 1.00 98.50 102 GLN A CA 1
ATOM 740 C C . GLN A 1 102 ? -4.467 -7.722 16.742 1.00 98.50 102 GLN A C 1
ATOM 742 O O . GLN A 1 102 ? -3.380 -8.285 16.572 1.00 98.50 102 GLN A O 1
ATOM 747 N N . GLY A 1 103 ? -5.266 -7.423 15.719 1.00 98.25 103 GLY A N 1
ATOM 748 C CA . GLY A 1 103 ? -4.887 -7.662 14.340 1.00 98.25 103 GLY A CA 1
ATOM 749 C C . GLY A 1 103 ? -6.006 -7.417 13.343 1.00 98.25 103 GLY A C 1
ATOM 750 O O . GLY A 1 103 ? -7.045 -6.833 13.653 1.00 98.25 103 GLY A O 1
ATOM 751 N N . PHE A 1 104 ? -5.752 -7.872 12.122 1.00 98.69 104 PHE A N 1
ATOM 752 C CA . PHE A 1 104 ? -6.650 -7.760 10.985 1.00 98.69 104 PHE A CA 1
ATOM 753 C C . PHE A 1 104 ? -6.700 -9.082 10.238 1.00 98.69 104 PHE A C 1
ATOM 755 O O . PHE A 1 104 ? -5.656 -9.696 10.026 1.00 98.69 104 PHE A O 1
ATOM 762 N N . VAL A 1 105 ? -7.886 -9.488 9.804 1.00 98.56 105 VAL A N 1
ATOM 763 C CA . VAL A 1 105 ? -8.061 -10.521 8.781 1.00 98.56 105 VAL A CA 1
ATOM 764 C C . VAL A 1 105 ? -8.087 -9.830 7.422 1.00 98.56 105 VAL A C 1
ATOM 766 O O . VAL A 1 105 ? -8.821 -8.856 7.240 1.00 98.56 105 VAL A O 1
ATOM 769 N N . ILE A 1 106 ? -7.264 -10.312 6.493 1.00 98.62 106 ILE A N 1
ATOM 770 C CA . ILE A 1 106 ? -7.103 -9.764 5.148 1.00 98.62 106 ILE A CA 1
ATOM 771 C C . ILE A 1 106 ? -7.517 -10.814 4.118 1.00 98.62 106 ILE A C 1
ATOM 773 O O . ILE A 1 106 ? -7.007 -11.937 4.101 1.00 98.62 106 ILE A O 1
ATOM 777 N N . GLU A 1 107 ? -8.415 -10.410 3.226 1.00 98.69 107 GLU A N 1
ATOM 778 C CA . GLU A 1 107 ? -8.808 -11.142 2.026 1.00 98.69 107 GLU A CA 1
ATOM 779 C C . GLU A 1 107 ? -8.501 -10.268 0.802 1.00 98.69 107 GLU A C 1
ATOM 781 O O . GLU A 1 107 ? -8.801 -9.073 0.782 1.00 98.69 107 GLU A O 1
ATOM 786 N N . LEU A 1 108 ? -7.887 -10.849 -0.228 1.00 98.69 108 LEU A N 1
ATOM 787 C CA . LEU A 1 108 ? -7.565 -10.152 -1.473 1.00 98.69 108 LEU A CA 1
ATOM 788 C C . LEU A 1 108 ? -8.444 -10.705 -2.585 1.00 98.69 108 LEU A C 1
ATOM 790 O O . LEU A 1 108 ? -8.345 -11.887 -2.895 1.00 98.69 108 LEU A O 1
ATOM 794 N N . HIS A 1 109 ? -9.271 -9.865 -3.200 1.00 98.62 109 HIS A N 1
ATOM 795 C CA . HIS A 1 109 ? -10.158 -10.269 -4.289 1.00 98.62 109 HIS A CA 1
ATOM 796 C C . HIS A 1 109 ? -9.784 -9.590 -5.601 1.00 98.62 109 HIS A C 1
ATOM 798 O O . HIS A 1 109 ? -9.392 -8.426 -5.628 1.00 98.62 109 HIS A O 1
ATOM 804 N N . GLU A 1 110 ? -9.934 -10.291 -6.717 1.00 98.06 110 GLU A N 1
ATOM 805 C CA . GLU A 1 110 ? -9.704 -9.707 -8.034 1.00 98.06 110 GLU A CA 1
ATOM 806 C C . GLU A 1 110 ? -10.932 -8.924 -8.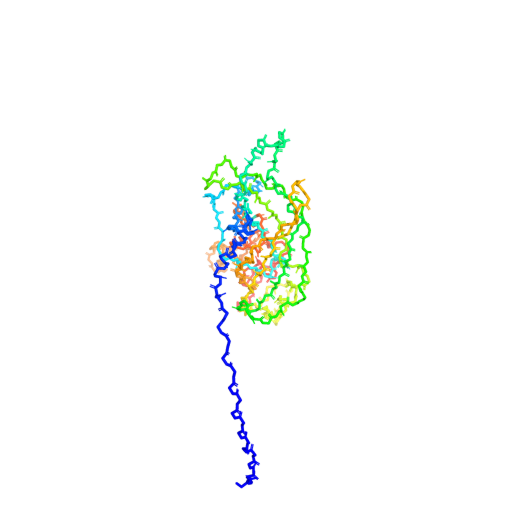536 1.00 98.06 110 GLU A C 1
ATOM 808 O O . GLU A 1 110 ? -12.023 -9.468 -8.697 1.00 98.06 110 GLU A O 1
ATOM 813 N N . GLY A 1 111 ? -10.750 -7.632 -8.820 1.00 96.12 111 GLY A N 1
ATOM 814 C CA . GLY A 1 111 ? -11.705 -6.756 -9.511 1.00 96.12 111 GLY A CA 1
ATOM 815 C C . GLY A 1 111 ? -12.957 -6.330 -8.730 1.00 96.12 111 GLY A C 1
ATOM 816 O O . GLY A 1 111 ? -13.439 -5.219 -8.948 1.00 96.12 111 GLY A O 1
ATOM 817 N N . SER A 1 112 ? -13.480 -7.164 -7.828 1.00 97.06 112 SER A N 1
ATOM 818 C CA . SER A 1 112 ? -14.737 -6.934 -7.091 1.00 97.06 112 SER A CA 1
ATOM 819 C C . SER A 1 112 ? -14.734 -7.616 -5.711 1.00 97.06 112 SER A C 1
ATOM 821 O O . SER A 1 112 ? -13.903 -8.500 -5.505 1.00 97.06 112 SER A O 1
ATOM 823 N N . PRO A 1 113 ? -15.637 -7.252 -4.776 1.00 95.38 113 PRO A N 1
ATOM 824 C CA . PRO A 1 113 ? -15.747 -7.903 -3.461 1.00 95.38 113 PRO A CA 1
ATOM 825 C C . PRO A 1 113 ? -16.041 -9.403 -3.527 1.00 95.38 113 PRO A C 1
ATOM 827 O O . PRO A 1 113 ? -15.586 -10.160 -2.679 1.00 95.38 113 PRO A O 1
ATOM 830 N N . GLU A 1 114 ? -16.767 -9.840 -4.552 1.00 95.94 114 GLU A N 1
ATOM 831 C CA . GLU A 1 114 ? -17.103 -11.243 -4.809 1.00 95.94 114 GLU A CA 1
ATOM 832 C C . GLU A 1 114 ? -16.151 -11.897 -5.826 1.00 95.94 114 GLU A C 1
ATOM 834 O O . GLU A 1 114 ? -16.386 -13.017 -6.286 1.00 95.94 114 GLU A O 1
ATOM 839 N N . GLY A 1 115 ? -15.081 -11.194 -6.204 1.00 97.19 115 GLY A N 1
ATOM 840 C CA . GLY A 1 115 ? -14.073 -11.675 -7.136 1.00 97.19 115 GLY A CA 1
ATOM 841 C C . GLY A 1 115 ? -13.307 -12.887 -6.609 1.00 97.19 115 GLY A C 1
ATOM 842 O O . GLY A 1 115 ? -13.331 -13.200 -5.415 1.00 97.19 115 GLY A O 1
ATOM 843 N N . ALA A 1 116 ? -12.585 -13.562 -7.506 1.00 98.06 116 ALA A N 1
ATOM 844 C CA . ALA A 1 116 ? -11.722 -14.675 -7.125 1.00 98.06 116 ALA A CA 1
ATOM 845 C C . ALA A 1 116 ? -10.670 -14.225 -6.099 1.00 98.06 116 ALA A C 1
ATOM 847 O O . ALA A 1 116 ? -10.106 -13.135 -6.220 1.00 98.06 116 ALA A O 1
ATOM 848 N N . LEU A 1 117 ? -10.398 -15.076 -5.107 1.00 97.81 117 LEU A N 1
ATOM 849 C CA . LEU A 1 117 ? -9.360 -14.816 -4.114 1.00 97.81 117 LEU A CA 1
ATOM 850 C C . LEU A 1 117 ? -7.967 -14.858 -4.757 1.00 97.81 117 LEU A C 1
ATOM 852 O O . LEU A 1 117 ? -7.619 -15.797 -5.478 1.00 97.81 117 LEU A O 1
ATOM 856 N N . VAL A 1 118 ? -7.151 -13.856 -4.447 1.00 97.81 118 VAL A N 1
ATOM 857 C CA . VAL A 1 118 ? -5.747 -13.751 -4.842 1.00 97.81 118 VAL A CA 1
ATOM 858 C C . VAL A 1 118 ? -4.887 -14.275 -3.697 1.00 97.81 118 VAL A C 1
ATOM 860 O O . VAL A 1 118 ? -4.391 -13.524 -2.862 1.00 97.81 118 VAL A O 1
ATOM 863 N N . GLY A 1 119 ? -4.736 -15.599 -3.659 1.00 96.75 119 GLY A N 1
ATOM 864 C CA . GLY A 1 119 ? -4.075 -16.307 -2.561 1.00 96.75 119 GLY A CA 1
ATOM 865 C C . GLY A 1 119 ? -5.016 -16.621 -1.387 1.00 96.75 119 GLY A C 1
ATOM 866 O O . GLY A 1 119 ? -6.211 -16.331 -1.449 1.00 96.75 119 GLY A O 1
ATOM 867 N N . PRO A 1 120 ? -4.509 -17.278 -0.329 1.00 97.56 120 PRO A N 1
ATOM 868 C CA . PRO A 1 120 ? -5.295 -17.560 0.867 1.00 97.56 120 PRO A CA 1
ATOM 869 C C . PRO A 1 120 ? -5.525 -16.289 1.695 1.00 97.56 120 PRO A C 1
ATOM 871 O O . PRO A 1 120 ? -4.672 -15.402 1.729 1.00 97.56 120 PRO A O 1
ATOM 874 N N . ALA A 1 121 ? -6.647 -16.237 2.417 1.00 98.12 121 ALA A N 1
ATOM 875 C CA . ALA A 1 121 ? -6.849 -15.246 3.470 1.00 98.12 121 ALA A CA 1
ATOM 876 C C . ALA A 1 121 ? -5.788 -15.413 4.571 1.00 98.12 121 ALA A C 1
ATOM 878 O O . ALA A 1 121 ? -5.348 -16.531 4.857 1.00 98.12 121 ALA A O 1
ATOM 879 N N . PHE A 1 122 ? -5.381 -14.312 5.194 1.00 98.62 122 PHE A N 1
ATOM 880 C CA . PHE A 1 122 ? -4.353 -14.320 6.233 1.00 98.62 122 PHE A CA 1
ATOM 881 C C . PHE A 1 122 ? -4.624 -13.261 7.300 1.00 98.62 122 PHE A C 1
ATOM 883 O O . PHE A 1 122 ? -5.377 -12.316 7.076 1.00 98.62 122 PHE A O 1
ATOM 890 N N . SER A 1 123 ? -3.985 -13.414 8.461 1.00 98.44 123 SER A N 1
ATOM 891 C CA . SER A 1 123 ? -4.096 -12.459 9.564 1.00 98.44 123 SER A CA 1
ATOM 892 C C . SER A 1 123 ? -2.795 -11.692 9.770 1.00 98.44 123 SER A C 1
ATOM 894 O O . SER A 1 123 ? -1.711 -12.277 9.766 1.00 98.44 123 SER A O 1
ATOM 896 N N . VAL A 1 124 ? -2.907 -10.386 10.000 1.00 98.19 124 VAL A N 1
ATOM 897 C CA . VAL A 1 124 ? -1.796 -9.502 10.369 1.00 98.19 124 VAL A CA 1
ATOM 898 C C . VAL A 1 124 ? -1.994 -9.063 11.812 1.00 98.19 124 VAL A C 1
ATOM 900 O O . VAL A 1 124 ? -2.920 -8.312 12.110 1.00 98.19 124 VAL A O 1
ATOM 903 N N . TYR A 1 125 ? -1.131 -9.528 12.713 1.00 98.06 125 TYR A N 1
ATOM 904 C CA . TYR A 1 125 ? -1.212 -9.195 14.135 1.00 98.06 125 TYR A CA 1
ATOM 905 C C . TYR A 1 125 ? -0.504 -7.876 14.437 1.00 98.06 125 TYR A C 1
ATOM 907 O O . TYR A 1 125 ? 0.664 -7.700 14.089 1.00 98.06 125 TYR A O 1
ATOM 915 N N . GLN A 1 126 ? -1.208 -6.966 15.109 1.00 96.31 126 GLN A N 1
ATOM 916 C CA . GLN A 1 126 ? -0.693 -5.698 15.626 1.00 96.31 126 GLN A CA 1
ATOM 917 C C . GLN A 1 126 ? -1.441 -5.324 16.888 1.00 96.31 126 GLN A C 1
ATOM 919 O O . GLN A 1 126 ? -2.647 -5.496 16.943 1.00 96.31 126 GLN A O 1
ATOM 924 N N . ASN A 1 127 ? -0.738 -4.769 17.869 1.00 97.19 127 ASN A N 1
ATOM 925 C CA . ASN A 1 127 ? -1.357 -4.241 19.075 1.00 97.19 127 ASN A CA 1
ATOM 926 C C . ASN A 1 127 ? -1.552 -2.729 18.91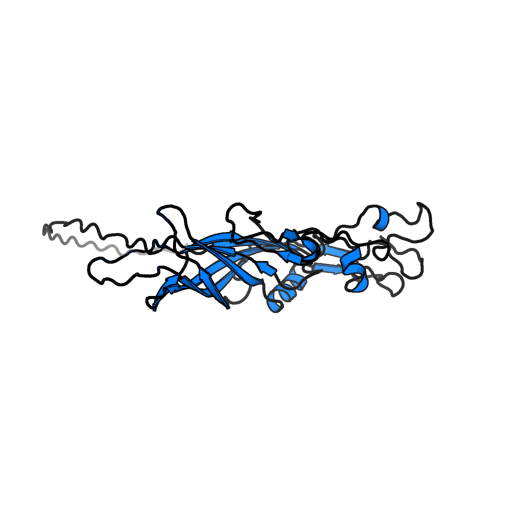3 1.00 97.19 127 ASN A C 1
ATOM 928 O O . ASN A 1 127 ? -0.570 -1.984 18.876 1.00 97.19 127 ASN A O 1
ATOM 932 N N . VAL A 1 128 ? -2.805 -2.291 18.781 1.00 97.75 128 VAL A N 1
ATOM 933 C CA . VAL A 1 128 ? -3.170 -0.876 18.663 1.00 97.75 128 VAL A CA 1
ATOM 934 C C . VAL A 1 128 ? -4.258 -0.538 19.667 1.00 97.75 128 VAL A C 1
ATOM 936 O O . VAL A 1 128 ? -5.367 -1.069 19.627 1.00 97.75 128 VAL A O 1
ATOM 939 N N . VAL A 1 129 ? -3.947 0.409 20.546 1.00 97.88 129 VAL A N 1
ATOM 940 C CA . VAL A 1 129 ? -4.890 0.926 21.535 1.00 97.88 129 VAL A CA 1
ATOM 941 C C . VAL A 1 129 ? -5.695 2.062 20.910 1.00 97.88 129 VAL A C 1
ATOM 943 O O . VAL A 1 129 ? -5.144 3.113 20.587 1.00 97.88 129 VAL A O 1
ATOM 946 N N . VAL A 1 130 ? -7.004 1.863 20.758 1.00 97.75 130 VAL A N 1
ATOM 947 C CA . VAL A 1 130 ? -7.934 2.883 20.261 1.00 97.75 130 VAL A CA 1
ATOM 948 C C . VAL A 1 130 ? -8.649 3.507 21.461 1.00 97.75 130 VAL A C 1
ATOM 950 O O . VAL A 1 130 ? -9.400 2.804 22.153 1.00 97.75 130 VAL A O 1
ATOM 953 N N . PRO A 1 131 ? -8.433 4.804 21.748 1.00 96.75 131 PRO A N 1
ATOM 954 C CA . PRO A 1 131 ? -9.054 5.453 22.897 1.00 96.75 131 PRO A CA 1
ATOM 955 C C . PRO A 1 131 ? -10.581 5.419 22.786 1.00 96.75 131 PRO A C 1
ATOM 957 O O . PRO A 1 131 ? -11.132 5.330 21.690 1.00 96.75 131 PRO A O 1
ATOM 960 N N . ALA A 1 132 ? -11.267 5.480 23.925 1.00 94.56 132 ALA A N 1
ATOM 961 C CA . ALA A 1 132 ? -12.718 5.636 23.964 1.00 94.56 132 ALA A CA 1
ATOM 962 C C . ALA A 1 132 ? -13.165 6.966 23.328 1.00 94.56 132 ALA A C 1
ATOM 964 O O . ALA A 1 132 ? -12.395 7.928 23.252 1.00 94.56 132 ALA A O 1
ATOM 965 N N . ALA A 1 133 ? -14.429 7.035 22.917 1.00 92.81 133 ALA A N 1
ATOM 966 C CA . ALA A 1 133 ? -15.061 8.282 22.512 1.00 92.81 133 ALA A CA 1
ATOM 967 C C . ALA A 1 133 ? -15.135 9.256 23.702 1.00 92.81 133 ALA A C 1
ATOM 969 O O . ALA A 1 133 ? -15.569 8.885 24.795 1.00 92.81 133 ALA A O 1
ATOM 970 N N . LEU A 1 134 ? -14.738 10.514 23.482 1.00 89.12 134 LEU A N 1
ATOM 971 C CA . LEU A 1 134 ? -14.773 11.560 24.519 1.00 89.12 134 LEU A CA 1
ATOM 972 C C . LEU A 1 134 ? -16.200 12.041 24.814 1.00 89.12 134 LEU A C 1
ATOM 974 O O . LEU A 1 134 ? -16.499 12.484 25.920 1.00 89.12 134 LEU A O 1
ATOM 978 N N . ALA A 1 135 ? -17.070 11.985 23.809 1.00 87.75 135 ALA A N 1
ATOM 979 C CA . ALA A 1 135 ? -18.471 12.367 23.887 1.00 87.75 135 ALA A CA 1
ATOM 980 C C . ALA A 1 135 ? -19.267 11.628 22.804 1.00 87.75 135 ALA A C 1
ATOM 982 O O . ALA A 1 135 ? -18.696 11.102 21.844 1.00 87.75 135 ALA A O 1
ATOM 983 N N . ALA A 1 136 ? -20.595 11.626 22.932 1.00 84.62 136 ALA A N 1
ATOM 984 C CA . ALA A 1 136 ? -21.472 11.108 21.889 1.00 84.62 136 ALA A CA 1
ATOM 985 C C . ALA A 1 136 ? -21.200 11.823 20.553 1.00 84.62 136 ALA A C 1
ATOM 987 O O . ALA A 1 136 ? -21.240 13.049 20.479 1.00 84.62 136 ALA A O 1
ATOM 988 N N . GLY A 1 137 ? -20.906 11.048 19.507 1.00 87.31 137 GLY A N 1
ATOM 989 C CA . GLY A 1 137 ? -20.596 11.570 18.172 1.00 87.31 137 GLY A CA 1
ATOM 990 C C . GLY A 1 137 ? -19.129 11.950 17.930 1.00 87.31 137 GLY A C 1
ATOM 991 O O . GLY A 1 137 ? -18.795 12.298 16.799 1.00 87.31 137 GLY A O 1
ATOM 992 N N . THR A 1 138 ? -18.245 11.823 18.927 1.00 93.69 138 THR A N 1
ATOM 993 C CA . THR A 1 138 ? -16.803 12.096 18.783 1.00 93.69 138 THR A CA 1
ATOM 994 C C . THR A 1 138 ? -15.992 10.826 19.064 1.00 93.69 138 THR A C 1
ATOM 996 O O . THR A 1 138 ? -15.573 10.617 20.206 1.00 93.69 138 THR A O 1
ATOM 999 N N . PRO A 1 139 ? -15.777 9.963 18.049 1.00 96.31 139 PRO A N 1
ATOM 1000 C CA . PRO A 1 139 ? -15.008 8.734 18.209 1.00 96.31 139 PRO A CA 1
ATOM 1001 C C . PRO A 1 139 ? -13.571 9.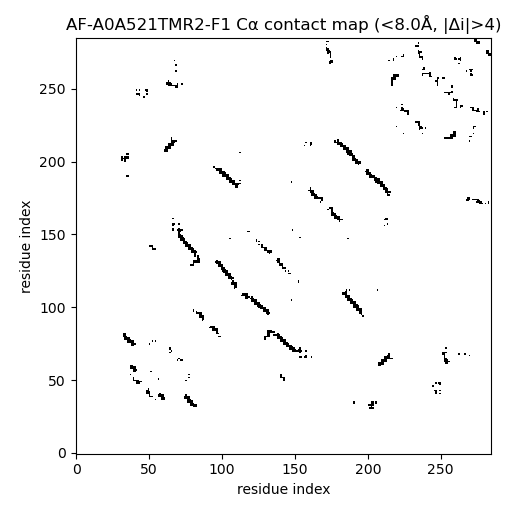004 18.662 1.00 96.31 139 PRO A C 1
ATOM 1003 O O . PRO A 1 139 ? -12.984 10.029 18.307 1.00 96.31 139 PRO A O 1
ATOM 1006 N N . GLY A 1 140 ? -12.991 8.056 19.393 1.00 96.62 140 GLY A N 1
ATOM 1007 C CA . GLY A 1 140 ? -11.544 7.978 19.564 1.00 96.62 140 GLY A CA 1
ATOM 1008 C C . GLY A 1 140 ? -10.895 7.362 18.324 1.00 96.62 140 GLY A C 1
ATOM 1009 O O . GLY A 1 140 ? -11.496 6.505 17.674 1.00 96.62 140 GLY A O 1
ATOM 1010 N N . TYR A 1 141 ? -9.680 7.797 17.987 1.00 98.19 141 TYR A N 1
ATOM 1011 C CA . TYR A 1 141 ? -8.978 7.352 16.783 1.00 98.19 141 TYR A CA 1
ATOM 1012 C C . TYR A 1 141 ? -7.577 6.839 17.085 1.00 98.19 141 TYR A C 1
ATOM 1014 O O . TYR A 1 141 ? -6.858 7.406 17.909 1.00 98.19 141 TYR A O 1
ATOM 1022 N N . ALA A 1 142 ? -7.171 5.805 16.356 1.00 98.31 142 ALA A N 1
ATOM 1023 C CA . ALA A 1 142 ? -5.789 5.353 16.284 1.00 98.31 142 ALA A CA 1
ATOM 1024 C C . ALA A 1 142 ? -5.488 4.809 14.885 1.00 98.31 142 ALA A C 1
ATOM 1026 O O . ALA A 1 142 ? -6.395 4.443 14.138 1.00 98.31 142 ALA A O 1
ATOM 1027 N N . THR A 1 143 ? -4.211 4.761 14.527 1.00 98.31 143 THR A N 1
ATOM 1028 C CA . THR A 1 143 ? -3.745 4.197 13.260 1.00 98.31 143 THR A CA 1
ATOM 1029 C C . THR A 1 143 ? -2.998 2.890 13.495 1.00 98.31 143 THR A C 1
ATOM 1031 O O . THR A 1 143 ? -2.328 2.718 14.511 1.00 98.31 143 THR A O 1
ATOM 1034 N N . ALA A 1 144 ? -3.102 1.968 12.542 1.00 97.94 144 ALA A N 1
ATOM 1035 C CA . ALA A 1 144 ? -2.310 0.739 12.490 1.00 97.94 144 ALA A CA 1
ATOM 1036 C C . ALA A 1 144 ? -1.594 0.684 11.144 1.00 97.94 144 ALA A C 1
ATOM 1038 O O . ALA A 1 144 ? -2.211 1.041 10.151 1.00 97.94 144 ALA A O 1
ATOM 1039 N N . ARG A 1 145 ? -0.334 0.242 11.071 1.00 97.94 145 ARG A N 1
ATOM 1040 C CA . ARG A 1 145 ? 0.419 0.178 9.804 1.00 97.94 145 ARG A CA 1
ATOM 1041 C C . ARG A 1 145 ? 0.578 -1.268 9.365 1.00 97.94 145 ARG A C 1
ATOM 1043 O O . ARG A 1 145 ? 1.518 -1.919 9.801 1.00 97.94 145 ARG A O 1
ATOM 1050 N N . ILE A 1 146 ? -0.277 -1.768 8.485 1.00 98.00 146 ILE A N 1
ATOM 1051 C CA . ILE A 1 146 ? -0.369 -3.196 8.153 1.00 98.00 146 ILE A CA 1
ATOM 1052 C C . ILE A 1 146 ? 0.006 -3.505 6.706 1.00 98.00 146 ILE A C 1
ATOM 1054 O O . ILE A 1 146 ? -0.405 -2.809 5.783 1.00 98.00 146 ILE A O 1
ATOM 1058 N N . GLN A 1 147 ? 0.761 -4.584 6.500 1.00 98.44 147 GLN A N 1
ATOM 1059 C CA . GLN A 1 147 ? 1.079 -5.093 5.167 1.00 98.44 147 GLN A CA 1
ATOM 1060 C C . GLN A 1 147 ? -0.093 -5.934 4.652 1.00 98.44 147 GLN A C 1
ATOM 1062 O O . GLN A 1 147 ? -0.345 -7.025 5.158 1.00 98.44 147 GLN A O 1
ATOM 1067 N N . VAL A 1 148 ? -0.815 -5.417 3.658 1.00 98.56 148 VAL A N 1
ATOM 1068 C CA . VAL A 1 148 ? -2.020 -6.060 3.110 1.00 98.56 148 VAL A CA 1
ATOM 1069 C C . VAL A 1 148 ? -1.763 -6.829 1.820 1.00 98.56 148 VAL A C 1
ATOM 1071 O O . VAL A 1 148 ? -2.542 -7.706 1.478 1.00 98.56 148 VAL A O 1
ATOM 1074 N N . ILE A 1 149 ? -0.663 -6.552 1.118 1.00 98.62 149 ILE A N 1
ATOM 1075 C CA . ILE A 1 149 ? -0.147 -7.429 0.059 1.00 98.62 149 ILE A CA 1
ATOM 1076 C C . ILE A 1 149 ? 1.257 -7.856 0.495 1.00 98.62 149 ILE A C 1
ATOM 1078 O O . ILE A 1 149 ? 2.158 -7.015 0.487 1.00 98.62 149 ILE A O 1
ATOM 1082 N N . PRO A 1 150 ? 1.457 -9.114 0.928 1.00 98.44 150 PRO A N 1
ATOM 1083 C CA . PRO A 1 150 ? 2.770 -9.632 1.297 1.00 98.44 150 PRO A CA 1
ATOM 1084 C C . PRO A 1 150 ? 3.691 -9.825 0.079 1.00 98.44 150 PRO A C 1
ATOM 1086 O O . PRO A 1 150 ? 3.180 -10.069 -1.021 1.00 98.44 150 PRO A O 1
ATOM 1089 N N . PRO A 1 151 ? 5.028 -9.830 0.272 1.00 98.44 151 PRO A N 1
ATOM 1090 C CA . PRO A 1 151 ? 6.020 -10.033 -0.788 1.00 98.44 151 PRO A CA 1
ATOM 1091 C C . PRO A 1 151 ? 5.720 -11.211 -1.717 1.00 98.44 151 PRO A C 1
ATOM 1093 O O . PRO A 1 151 ? 5.812 -11.099 -2.935 1.00 98.44 151 PRO A O 1
ATOM 1096 N N . GLN A 1 152 ? 5.290 -12.349 -1.166 1.00 98.12 152 GLN A N 1
ATOM 1097 C CA . GLN A 1 152 ? 5.020 -13.558 -1.948 1.00 98.12 152 GLN A CA 1
ATOM 1098 C C . GLN A 1 152 ? 3.880 -13.346 -2.956 1.00 98.12 152 GLN A C 1
ATOM 1100 O O . GLN A 1 152 ? 3.966 -13.805 -4.096 1.00 98.12 152 GLN A O 1
ATOM 1105 N N . ILE A 1 153 ? 2.830 -12.622 -2.553 1.00 98.38 153 ILE A N 1
ATOM 1106 C CA . ILE A 1 153 ? 1.702 -12.290 -3.429 1.00 98.38 153 ILE A CA 1
ATOM 1107 C C . ILE A 1 153 ? 2.120 -11.210 -4.430 1.00 98.38 153 ILE A C 1
ATOM 1109 O O . ILE A 1 153 ? 1.815 -11.337 -5.615 1.00 98.38 153 ILE A O 1
ATOM 1113 N N . GLY A 1 154 ? 2.873 -10.189 -4.008 1.00 98.38 154 GLY A N 1
ATOM 1114 C CA . GLY A 1 154 ? 3.359 -9.150 -4.919 1.00 98.38 154 GLY A CA 1
ATOM 1115 C C . GLY A 1 154 ? 4.306 -9.671 -6.001 1.00 98.38 154 GLY A C 1
ATOM 1116 O O . GLY A 1 154 ? 4.189 -9.255 -7.150 1.00 98.38 154 GLY A O 1
ATOM 1117 N N . GLN A 1 155 ? 5.165 -10.651 -5.705 1.00 98.19 155 GLN A N 1
ATOM 1118 C CA . GLN A 1 155 ? 6.000 -11.312 -6.721 1.00 98.19 155 GLN A CA 1
ATOM 1119 C C . GLN A 1 155 ? 5.168 -12.140 -7.720 1.00 98.19 155 GLN A C 1
ATOM 1121 O O . GLN A 1 155 ? 5.438 -12.137 -8.928 1.00 98.19 155 GLN A O 1
ATOM 1126 N N . ALA A 1 156 ? 4.109 -12.813 -7.255 1.00 98.12 156 ALA A N 1
ATOM 1127 C CA . ALA A 1 156 ? 3.168 -13.492 -8.149 1.00 98.12 156 ALA A CA 1
ATOM 1128 C C . ALA A 1 156 ? 2.433 -12.482 -9.052 1.00 98.12 156 ALA A C 1
ATOM 1130 O O . ALA A 1 156 ? 2.338 -12.677 -10.268 1.00 98.12 156 ALA A O 1
ATOM 1131 N N . LEU A 1 157 ? 1.994 -11.356 -8.480 1.00 98.19 157 LEU A N 1
ATOM 1132 C CA . LEU A 1 157 ? 1.381 -10.253 -9.216 1.00 98.19 157 LEU A CA 1
ATOM 1133 C C . LEU A 1 157 ? 2.354 -9.617 -10.217 1.00 98.19 157 LEU A C 1
ATOM 1135 O O . LEU A 1 157 ? 1.949 -9.334 -11.341 1.00 98.19 157 LEU A O 1
ATOM 1139 N N . LYS A 1 158 ? 3.639 -9.469 -9.874 1.00 98.00 158 LYS A N 1
ATOM 1140 C CA . LYS A 1 158 ? 4.688 -8.993 -10.789 1.00 98.00 158 LYS A CA 1
ATOM 1141 C C . LYS A 1 158 ? 4.744 -9.825 -12.059 1.00 98.00 158 LYS A C 1
ATOM 1143 O O . LYS A 1 158 ? 4.709 -9.276 -13.156 1.00 98.00 158 LYS A O 1
ATOM 1148 N N . THR A 1 159 ? 4.745 -11.147 -11.917 1.00 97.62 159 THR A N 1
ATOM 1149 C CA . THR A 1 159 ? 4.736 -12.074 -13.060 1.00 97.62 159 THR A CA 1
ATOM 1150 C C . THR A 1 159 ? 3.449 -11.943 -13.885 1.00 97.62 159 THR A C 1
ATOM 1152 O O . THR A 1 159 ? 3.472 -12.031 -15.113 1.00 97.62 159 THR A O 1
ATOM 1155 N N . ALA A 1 160 ? 2.312 -11.688 -13.233 1.00 97.50 160 ALA A N 1
ATOM 1156 C CA . ALA A 1 160 ? 1.026 -11.528 -13.906 1.00 97.50 160 ALA A CA 1
ATOM 1157 C C . ALA A 1 160 ? 0.889 -10.190 -14.657 1.00 97.50 160 ALA A C 1
ATOM 1159 O O . ALA A 1 160 ? 0.312 -10.173 -15.751 1.00 97.50 160 ALA A O 1
ATOM 1160 N N . VAL A 1 161 ? 1.431 -9.102 -14.101 1.00 98.25 161 VAL A N 1
ATOM 1161 C CA . VAL A 1 161 ? 1.240 -7.709 -14.548 1.00 98.25 161 VAL A CA 1
ATOM 1162 C C . VAL A 1 161 ? 2.358 -7.231 -15.475 1.00 98.25 161 VAL A C 1
ATOM 1164 O O . VAL A 1 161 ? 2.075 -6.559 -16.466 1.00 98.25 161 VAL A O 1
ATOM 1167 N N . CYS A 1 162 ? 3.615 -7.588 -15.204 1.00 98.25 162 CYS A N 1
ATOM 1168 C CA . CYS A 1 162 ? 4.746 -7.173 -16.029 1.00 98.25 162 CYS A CA 1
ATOM 1169 C C . CYS A 1 162 ? 4.883 -8.055 -17.278 1.00 98.25 162 CYS A C 1
ATOM 1171 O O . CYS A 1 162 ? 4.820 -9.287 -17.222 1.00 98.25 162 CYS A O 1
ATOM 1173 N N . ARG A 1 163 ? 5.145 -7.429 -18.424 1.00 97.75 163 ARG A N 1
ATOM 1174 C CA . ARG A 1 163 ? 5.660 -8.079 -19.635 1.00 97.75 163 ARG A CA 1
ATOM 1175 C C . ARG A 1 163 ? 6.984 -7.413 -19.982 1.00 97.75 163 ARG A C 1
ATOM 1177 O O . ARG A 1 163 ? 6.992 -6.267 -20.420 1.00 97.75 163 ARG A O 1
ATOM 1184 N N . ILE A 1 164 ? 8.084 -8.115 -19.722 1.00 96.44 164 ILE A N 1
ATOM 1185 C CA . ILE A 1 164 ? 9.444 -7.597 -19.900 1.00 96.44 164 ILE A CA 1
ATOM 1186 C C . ILE A 1 164 ? 10.046 -8.267 -21.132 1.00 96.44 164 ILE A C 1
ATOM 1188 O O . ILE A 1 164 ? 10.346 -9.460 -21.109 1.00 96.44 164 ILE A O 1
ATOM 1192 N N . ASP A 1 165 ? 10.215 -7.500 -22.203 1.00 96.75 165 ASP A N 1
ATOM 1193 C CA . ASP A 1 165 ? 10.947 -7.918 -23.393 1.00 96.75 165 ASP A CA 1
ATOM 1194 C C . ASP A 1 165 ? 12.418 -7.512 -23.243 1.00 96.75 165 ASP A C 1
ATOM 1196 O O . ASP A 1 165 ? 12.769 -6.328 -23.254 1.00 96.75 165 ASP A O 1
ATOM 1200 N N . ARG A 1 166 ? 13.271 -8.526 -23.060 1.00 96.00 166 ARG A N 1
ATOM 1201 C CA . ARG A 1 166 ? 14.726 -8.381 -22.903 1.00 96.00 166 ARG A CA 1
ATOM 1202 C C . ARG A 1 166 ? 15.484 -8.502 -24.229 1.00 96.00 166 ARG A C 1
ATOM 1204 O O . ARG A 1 166 ? 16.712 -8.569 -24.232 1.00 96.00 166 ARG A O 1
ATOM 1211 N N . THR A 1 167 ? 14.783 -8.549 -25.360 1.00 95.75 167 THR A N 1
ATOM 1212 C CA . THR A 1 167 ? 15.421 -8.593 -26.678 1.00 95.75 167 THR A CA 1
ATOM 1213 C C . THR A 1 167 ? 16.230 -7.316 -26.903 1.00 95.75 167 THR A C 1
ATOM 1215 O O . THR A 1 167 ? 15.688 -6.216 -26.860 1.00 95.75 167 THR A O 1
ATOM 1218 N N . GLY A 1 168 ? 17.535 -7.459 -27.147 1.00 92.56 168 GLY A N 1
ATOM 1219 C CA . GLY A 1 168 ? 18.445 -6.325 -27.348 1.00 92.56 168 GLY A CA 1
ATOM 1220 C C . GLY A 1 168 ? 18.992 -5.696 -26.063 1.00 92.56 168 GLY A C 1
ATOM 1221 O O . GLY A 1 168 ? 19.726 -4.716 -26.157 1.00 92.56 168 GLY A O 1
ATOM 1222 N N . VAL A 1 169 ? 18.688 -6.259 -24.886 1.00 95.19 169 VAL A N 1
ATOM 1223 C CA . VAL A 1 169 ? 19.318 -5.839 -23.628 1.00 95.19 169 VAL A CA 1
ATOM 1224 C C . VAL A 1 169 ? 20.768 -6.314 -23.605 1.00 95.19 169 VAL A C 1
ATOM 1226 O O . VAL A 1 169 ? 21.049 -7.506 -23.746 1.00 95.19 169 VAL A O 1
ATOM 1229 N N . THR A 1 170 ? 21.693 -5.379 -23.421 1.00 94.62 170 THR A N 1
ATOM 1230 C CA . THR A 1 170 ? 23.140 -5.622 -23.323 1.00 94.62 170 THR A CA 1
ATOM 1231 C C . THR A 1 170 ? 23.716 -4.842 -22.141 1.00 94.62 170 THR A C 1
ATOM 1233 O O . THR A 1 170 ? 23.007 -4.077 -21.491 1.00 94.62 170 THR A O 1
ATOM 1236 N N . SER A 1 171 ? 25.010 -5.000 -21.854 1.00 93.00 171 SER A N 1
ATOM 1237 C CA . SER A 1 171 ? 25.700 -4.156 -20.867 1.00 93.00 171 SER A CA 1
ATOM 1238 C C . SER A 1 171 ? 25.696 -2.669 -21.241 1.00 93.00 171 SER A C 1
ATOM 1240 O O . SER A 1 171 ? 25.695 -1.825 -20.351 1.00 93.00 171 SER A O 1
ATOM 1242 N N . ASP A 1 172 ? 25.675 -2.353 -22.540 1.00 91.75 172 ASP A N 1
ATOM 1243 C CA . ASP A 1 172 ? 25.591 -0.978 -23.045 1.00 91.75 172 ASP A CA 1
ATOM 1244 C C . ASP A 1 172 ? 24.146 -0.467 -23.100 1.00 91.75 172 ASP A C 1
ATOM 1246 O O . ASP A 1 172 ? 23.921 0.731 -23.004 1.00 91.75 172 ASP A O 1
ATOM 1250 N N . CYS A 1 173 ? 23.162 -1.364 -23.208 1.00 92.75 173 CYS A N 1
ATOM 1251 C CA . CYS A 1 173 ? 21.738 -1.037 -23.266 1.00 92.75 173 CYS A CA 1
ATOM 1252 C C . CYS A 1 173 ? 20.955 -1.840 -22.218 1.00 92.75 173 CYS A C 1
ATOM 1254 O O . CYS A 1 173 ? 20.288 -2.817 -22.571 1.00 92.75 173 CYS A O 1
ATOM 1256 N N . PRO A 1 174 ? 21.032 -1.471 -20.927 1.00 94.31 174 PRO A N 1
ATOM 1257 C CA . PRO A 1 174 ? 20.515 -2.308 -19.845 1.00 94.31 174 PRO A CA 1
ATOM 1258 C C . PRO A 1 174 ? 18.995 -2.202 -19.639 1.00 94.31 174 PRO A C 1
ATOM 1260 O O . PRO A 1 174 ? 18.441 -2.965 -18.851 1.00 94.31 174 PRO A O 1
ATOM 1263 N N . VAL A 1 175 ? 18.310 -1.272 -20.314 1.00 95.75 175 VAL A N 1
ATOM 1264 C CA . VAL A 1 175 ? 16.881 -0.993 -20.094 1.00 95.75 175 VAL A CA 1
ATOM 1265 C C . VAL A 1 175 ? 16.006 -1.849 -21.021 1.00 95.75 175 VAL A C 1
ATOM 1267 O O . VAL A 1 175 ? 16.000 -1.613 -22.232 1.00 95.75 175 VAL A O 1
ATOM 1270 N N . PRO A 1 176 ? 15.248 -2.835 -20.502 1.00 96.31 176 PRO A N 1
ATOM 1271 C CA . PRO A 1 176 ? 14.315 -3.623 -21.299 1.00 96.31 176 PRO A CA 1
ATOM 1272 C C . PRO A 1 176 ? 13.077 -2.823 -21.718 1.00 96.31 176 PRO A C 1
ATOM 1274 O O . PRO A 1 176 ? 12.732 -1.780 -21.159 1.00 96.31 176 PRO A O 1
ATOM 1277 N N . ARG A 1 177 ? 12.318 -3.372 -22.670 1.00 95.50 177 ARG A N 1
ATOM 1278 C CA . ARG A 1 177 ? 10.973 -2.876 -22.975 1.00 95.50 177 ARG A CA 1
ATOM 1279 C C . ARG A 1 177 ? 9.983 -3.482 -21.988 1.00 95.50 177 ARG A C 1
ATOM 1281 O O . ARG A 1 177 ? 9.809 -4.698 -21.941 1.00 95.50 177 ARG A O 1
ATOM 1288 N N . VAL A 1 178 ? 9.312 -2.629 -21.222 1.00 95.69 178 VAL A N 1
ATOM 1289 C CA . VAL A 1 178 ? 8.305 -3.042 -20.238 1.00 95.69 178 VAL A CA 1
ATOM 1290 C C . VAL A 1 178 ? 6.918 -2.622 -20.712 1.00 95.69 178 VAL A C 1
ATOM 1292 O O . VAL A 1 178 ? 6.705 -1.473 -21.103 1.00 95.69 178 VAL A O 1
ATOM 1295 N N . ALA A 1 179 ? 5.974 -3.559 -20.675 1.00 96.75 179 ALA A N 1
ATOM 1296 C CA . ALA A 1 179 ? 4.547 -3.290 -20.779 1.00 96.75 179 ALA A CA 1
ATOM 1297 C C . ALA A 1 179 ? 3.840 -3.741 -19.493 1.00 96.75 179 ALA A C 1
ATOM 1299 O O . ALA A 1 179 ? 4.186 -4.771 -18.909 1.00 96.75 179 ALA A O 1
ATOM 1300 N N . SER A 1 180 ? 2.842 -2.966 -19.063 1.00 97.69 180 SER A N 1
ATOM 1301 C CA . SER A 1 180 ? 2.043 -3.237 -17.864 1.00 97.69 180 SER A CA 1
ATOM 1302 C C . SER A 1 180 ? 0.627 -3.647 -18.251 1.00 97.69 180 SER A C 1
ATOM 1304 O O . SER A 1 180 ? -0.043 -2.945 -19.008 1.00 97.69 180 SER A O 1
ATOM 1306 N N . VAL A 1 181 ? 0.156 -4.768 -17.706 1.00 97.94 181 VAL A N 1
ATOM 1307 C CA . VAL A 1 181 ? -1.252 -5.182 -17.758 1.00 97.94 181 VAL A CA 1
ATOM 1308 C C . VAL A 1 181 ? -1.838 -5.000 -16.367 1.00 97.94 181 VAL A C 1
ATOM 1310 O O . VAL A 1 181 ? -1.761 -5.904 -15.534 1.00 97.94 181 VAL A O 1
ATOM 1313 N N . ASN A 1 182 ? -2.382 -3.810 -16.108 1.00 98.12 182 ASN A N 1
ATOM 1314 C CA . ASN A 1 182 ? -2.847 -3.435 -14.775 1.00 98.12 182 ASN A CA 1
ATOM 1315 C C . ASN A 1 182 ? -3.912 -4.412 -14.251 1.00 98.12 182 ASN A C 1
ATOM 1317 O O . ASN A 1 182 ? -4.805 -4.838 -14.987 1.00 98.12 182 ASN A O 1
ATOM 1321 N N . ARG A 1 183 ? -3.835 -4.734 -12.959 1.00 98.19 183 ARG A N 1
ATOM 1322 C CA . ARG A 1 183 ? -4.807 -5.570 -12.237 1.00 98.19 183 ARG A CA 1
ATOM 1323 C C . ARG A 1 183 ? -5.393 -4.761 -11.089 1.00 98.19 183 ARG A C 1
ATOM 1325 O O . ARG A 1 183 ? -4.653 -4.068 -10.403 1.00 98.19 183 ARG A O 1
ATOM 1332 N N . ARG A 1 184 ? -6.702 -4.846 -10.853 1.00 98.50 184 ARG A N 1
ATOM 1333 C CA . ARG A 1 184 ? -7.339 -4.213 -9.687 1.00 98.50 184 ARG A CA 1
ATOM 1334 C C . ARG A 1 184 ? -7.586 -5.275 -8.625 1.00 98.50 184 ARG A C 1
ATOM 1336 O O . ARG A 1 184 ? -8.295 -6.241 -8.887 1.00 98.50 184 ARG A O 1
ATOM 1343 N N . ILE A 1 185 ? -6.999 -5.090 -7.452 1.00 98.50 185 ILE A N 1
ATOM 1344 C CA . ILE A 1 185 ? -7.151 -5.955 -6.283 1.00 98.50 185 ILE A CA 1
ATOM 1345 C C . ILE A 1 185 ? -8.002 -5.211 -5.266 1.00 98.50 185 ILE A C 1
ATOM 1347 O O . ILE A 1 185 ? -7.712 -4.066 -4.942 1.00 98.50 185 ILE A O 1
ATOM 1351 N N . LEU A 1 186 ? -9.056 -5.834 -4.763 1.00 98.56 186 LEU A N 1
ATOM 1352 C CA . LEU A 1 186 ? -9.836 -5.301 -3.663 1.00 98.56 186 LEU A CA 1
ATOM 1353 C C . LEU A 1 186 ? -9.356 -5.944 -2.365 1.00 98.56 186 LEU A C 1
ATOM 1355 O O . LEU A 1 186 ? -9.499 -7.149 -2.168 1.00 98.56 186 LEU A O 1
ATOM 1359 N N . VAL A 1 187 ? -8.775 -5.130 -1.491 1.00 98.69 187 VAL A N 1
ATOM 1360 C CA . VAL A 1 187 ? -8.366 -5.543 -0.152 1.00 98.69 187 VAL A CA 1
ATOM 1361 C C . VAL A 1 187 ? -9.587 -5.454 0.752 1.00 98.69 187 VAL A C 1
ATOM 1363 O O . VAL A 1 187 ? -10.093 -4.361 0.997 1.00 98.69 187 VAL A O 1
ATOM 1366 N N . LYS A 1 188 ? -10.064 -6.590 1.249 1.00 98.62 188 LYS A N 1
ATOM 1367 C CA . LYS A 1 188 ? -11.095 -6.669 2.283 1.00 98.62 188 LYS A CA 1
ATOM 1368 C C . LYS A 1 188 ? -10.417 -6.885 3.632 1.00 98.62 188 LYS A C 1
ATOM 1370 O O . LYS A 1 188 ? -9.588 -7.779 3.783 1.00 98.62 188 LYS A O 1
ATOM 1375 N N . MET A 1 189 ? -10.751 -6.035 4.594 1.00 98.31 189 MET A N 1
ATOM 1376 C CA . MET A 1 189 ? -10.051 -5.913 5.867 1.00 98.31 189 MET A CA 1
ATOM 1377 C C . MET A 1 189 ? -11.050 -5.935 7.013 1.00 98.31 189 MET A C 1
ATOM 1379 O O . MET A 1 189 ? -11.969 -5.116 7.032 1.00 98.31 189 MET A O 1
ATOM 1383 N N . THR A 1 190 ? -10.827 -6.795 7.998 1.00 98.44 190 THR A N 1
ATOM 1384 C CA . THR A 1 190 ? -11.637 -6.818 9.220 1.00 98.44 190 THR A CA 1
ATOM 1385 C C . THR A 1 190 ? -10.727 -6.754 10.436 1.00 98.44 190 THR A C 1
ATOM 1387 O O . THR A 1 190 ? -9.885 -7.631 10.623 1.00 98.44 190 THR A O 1
ATOM 1390 N N . ALA A 1 191 ? -10.853 -5.700 11.244 1.00 98.19 191 ALA A N 1
ATOM 1391 C CA . ALA A 1 191 ? -10.090 -5.555 12.478 1.00 98.19 191 ALA A CA 1
ATOM 1392 C C . ALA A 1 191 ? -10.721 -6.405 13.586 1.00 98.19 191 ALA A C 1
ATOM 1394 O O . ALA A 1 191 ? -11.943 -6.418 13.725 1.00 98.19 191 ALA A O 1
ATOM 1395 N N . PH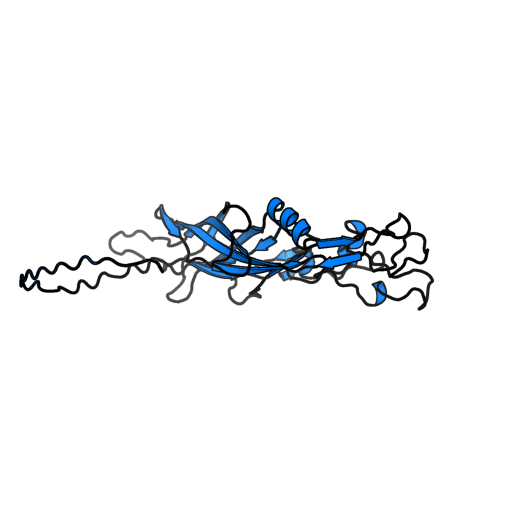E A 1 192 ? -9.896 -7.061 14.398 1.00 97.94 192 PHE A N 1
ATOM 1396 C CA . PHE A 1 192 ? -10.345 -7.821 15.562 1.00 97.94 192 PHE A CA 1
ATOM 1397 C C . PHE A 1 192 ? -9.497 -7.494 16.792 1.00 97.94 192 PHE A C 1
ATOM 1399 O O . PHE A 1 192 ? -8.323 -7.119 16.694 1.00 97.94 192 PHE A O 1
ATOM 1406 N N . GLY A 1 193 ? -10.089 -7.635 17.970 1.00 97.00 193 GLY A N 1
ATOM 1407 C CA . GLY A 1 193 ? -9.404 -7.404 19.232 1.00 97.00 193 GLY A CA 1
ATOM 1408 C C . GLY A 1 193 ? -10.318 -7.581 20.429 1.00 97.00 193 GLY A C 1
ATOM 1409 O O . GLY A 1 193 ? -11.299 -8.321 20.377 1.00 97.00 193 GLY A O 1
ATOM 1410 N N . GLU A 1 194 ? -9.998 -6.878 21.510 1.00 95.56 194 GLU A N 1
ATOM 1411 C CA . GLU A 1 194 ? -10.737 -6.946 22.767 1.00 95.56 194 GLU A CA 1
ATOM 1412 C C . GLU A 1 194 ? -10.872 -5.564 23.411 1.00 95.56 194 GLU A C 1
ATOM 1414 O O . GLU A 1 194 ? -9.994 -4.705 23.313 1.00 95.56 194 GLU A O 1
ATOM 1419 N N . SER A 1 195 ? -11.975 -5.351 24.116 1.00 93.50 195 SER A N 1
ATOM 1420 C CA . SER A 1 195 ? -12.099 -4.251 25.076 1.00 93.50 195 SER A CA 1
ATOM 1421 C C . SER A 1 195 ? -11.313 -4.544 26.360 1.00 93.50 195 SER A C 1
ATOM 1423 O O . SER A 1 195 ? -10.968 -5.690 26.648 1.00 93.50 195 SER A O 1
ATOM 1425 N N . LEU A 1 196 ? -11.093 -3.531 27.205 1.00 89.12 196 LEU A N 1
ATOM 1426 C CA . LEU A 1 196 ? -10.483 -3.738 28.531 1.00 89.12 196 LEU A CA 1
ATOM 1427 C C . LEU A 1 196 ? -11.295 -4.670 29.450 1.00 89.12 196 LEU A C 1
ATOM 1429 O O . LEU A 1 196 ? -10.737 -5.256 30.374 1.00 89.12 196 LEU A O 1
ATOM 1433 N N . GLY A 1 197 ? -12.590 -4.843 29.171 1.00 87.81 197 GLY A N 1
ATOM 1434 C CA . GLY A 1 197 ? -13.451 -5.827 29.827 1.00 87.81 197 GLY A CA 1
ATOM 1435 C C . GLY A 1 197 ? -13.312 -7.258 29.293 1.00 87.81 197 GLY A C 1
ATOM 1436 O O . GLY A 1 197 ? -14.150 -8.082 29.633 1.00 87.81 197 GLY A O 1
ATOM 1437 N N . GLN A 1 198 ? -12.313 -7.552 28.448 1.00 90.50 198 GLN A N 1
ATOM 1438 C CA . GLN A 1 198 ? -12.096 -8.855 27.790 1.00 90.50 198 GLN A CA 1
ATOM 1439 C C . GLN A 1 198 ? -13.241 -9.302 26.866 1.00 90.50 198 GLN A C 1
ATOM 1441 O O . GLN A 1 198 ? -13.321 -10.464 26.473 1.00 90.50 198 GLN A O 1
ATOM 1446 N N . ASN A 1 199 ? -14.127 -8.382 26.478 1.00 90.06 199 ASN A N 1
ATOM 1447 C CA . ASN A 1 199 ? -15.116 -8.667 25.444 1.00 90.06 199 ASN A CA 1
ATOM 1448 C C . ASN A 1 199 ? -14.447 -8.560 24.078 1.00 90.06 199 ASN A C 1
ATOM 1450 O O . ASN A 1 199 ? -13.833 -7.527 23.787 1.00 90.06 199 ASN A O 1
ATOM 1454 N N . SER A 1 200 ? -14.595 -9.602 23.261 1.00 93.75 200 SER A N 1
ATOM 1455 C CA . SER A 1 200 ? -14.136 -9.602 21.874 1.00 93.75 200 SER A CA 1
ATOM 1456 C C . SER A 1 200 ? -14.871 -8.533 21.066 1.00 93.75 200 SER A C 1
ATOM 1458 O O . SER A 1 200 ? -16.070 -8.312 21.250 1.00 93.75 200 SER A O 1
ATOM 1460 N N . VAL A 1 201 ? -14.134 -7.859 20.188 1.00 94.75 201 VAL A N 1
ATOM 1461 C CA . VAL A 1 201 ? -14.661 -6.867 19.253 1.00 94.75 201 VAL A CA 1
ATOM 1462 C C . VAL A 1 201 ? -14.171 -7.167 17.845 1.00 94.75 201 VAL A C 1
ATOM 1464 O O . VAL A 1 201 ? -13.023 -7.568 17.643 1.00 94.75 201 VAL A O 1
ATOM 1467 N N . GLU A 1 202 ? -15.038 -6.923 16.871 1.00 96.56 202 GLU A N 1
ATOM 1468 C CA . GLU A 1 202 ? -14.750 -7.070 15.450 1.00 96.56 202 GLU A CA 1
ATOM 1469 C C . GLU A 1 202 ? -15.342 -5.872 14.703 1.00 96.56 202 GLU A C 1
ATOM 1471 O O . GLU A 1 202 ? -16.433 -5.398 15.034 1.00 96.56 202 GLU A O 1
ATOM 1476 N N . SER A 1 203 ? -14.609 -5.339 13.726 1.00 97.12 203 SER A N 1
ATOM 1477 C CA . SER A 1 203 ? -15.114 -4.259 12.882 1.00 97.12 203 SER A CA 1
ATOM 1478 C C . SER A 1 203 ? -16.034 -4.784 11.788 1.00 97.12 203 SER A C 1
ATOM 1480 O O . SER A 1 203 ? -16.013 -5.955 11.422 1.00 97.12 203 SER A O 1
ATOM 1482 N N . THR A 1 204 ? -16.785 -3.887 11.159 1.00 96.31 204 THR A N 1
ATOM 1483 C CA . THR A 1 204 ? -17.337 -4.188 9.836 1.00 96.31 204 THR A CA 1
ATOM 1484 C C . THR A 1 204 ? -16.209 -4.355 8.807 1.00 96.31 204 THR A C 1
ATOM 1486 O O . THR A 1 204 ? -15.154 -3.721 8.956 1.00 96.31 204 THR A O 1
ATOM 1489 N N . PRO A 1 205 ? -16.401 -5.188 7.764 1.00 97.62 205 PRO A N 1
ATOM 1490 C CA . PRO A 1 205 ? -15.435 -5.303 6.680 1.00 97.62 205 PRO A CA 1
ATOM 1491 C C . PRO A 1 205 ? -15.241 -3.965 5.965 1.00 97.62 205 PRO A C 1
ATOM 1493 O O . PRO A 1 205 ? -16.205 -3.319 5.548 1.00 97.62 205 PRO A O 1
ATOM 1496 N N . PHE A 1 206 ? -13.986 -3.573 5.792 1.00 98.19 206 PHE A N 1
ATOM 1497 C CA . PHE A 1 206 ? -13.571 -2.399 5.038 1.00 98.19 206 PHE A CA 1
ATOM 1498 C C . PHE A 1 206 ? -12.945 -2.830 3.714 1.00 98.19 206 PHE A C 1
ATOM 1500 O O . PHE A 1 206 ? -12.116 -3.738 3.689 1.00 98.19 206 PHE A O 1
ATOM 1507 N N . TYR A 1 207 ? -13.331 -2.176 2.620 1.00 98.38 207 TYR A N 1
ATOM 1508 C CA . TYR A 1 207 ? -12.848 -2.494 1.278 1.00 98.38 207 TYR A CA 1
ATOM 1509 C C . TYR A 1 207 ? -11.978 -1.362 0.748 1.00 98.38 207 TYR A C 1
ATOM 1511 O O . TYR A 1 207 ? -12.417 -0.215 0.690 1.00 98.38 207 TYR A O 1
ATOM 1519 N N . PHE A 1 208 ? -10.767 -1.698 0.315 1.00 98.62 208 PHE A N 1
ATOM 1520 C CA . PHE A 1 208 ? -9.815 -0.750 -0.239 1.00 98.62 208 PHE A CA 1
ATOM 1521 C C . PHE A 1 208 ? -9.273 -1.249 -1.583 1.00 98.62 208 PHE A C 1
ATOM 1523 O O . PHE A 1 208 ? -8.605 -2.286 -1.632 1.00 98.62 208 PHE A O 1
ATOM 1530 N N . PRO A 1 209 ? -9.565 -0.565 -2.698 1.00 98.62 209 PRO A N 1
ATOM 1531 C CA . PRO A 1 209 ? -9.061 -0.976 -3.998 1.00 98.62 209 PRO A CA 1
ATOM 1532 C C . PRO A 1 209 ? -7.597 -0.572 -4.186 1.00 98.62 209 PRO A C 1
ATOM 1534 O O . PRO A 1 209 ? -7.222 0.565 -3.930 1.00 98.62 209 PRO A O 1
ATOM 1537 N N . VAL A 1 210 ? -6.791 -1.491 -4.709 1.00 98.81 210 VAL A N 1
ATOM 1538 C CA . VAL A 1 210 ? -5.383 -1.303 -5.065 1.00 98.81 210 VAL A CA 1
ATOM 1539 C C . VAL A 1 210 ? -5.194 -1.665 -6.534 1.00 98.81 210 VAL A C 1
ATOM 1541 O O . VAL A 1 210 ? -5.480 -2.785 -6.960 1.00 98.81 210 VAL A O 1
ATOM 1544 N N . THR A 1 211 ? -4.701 -0.722 -7.330 1.00 98.75 211 THR A N 1
ATOM 1545 C CA . THR A 1 211 ? -4.300 -0.974 -8.715 1.00 98.75 211 THR A CA 1
ATOM 1546 C C . THR A 1 211 ? -2.851 -1.436 -8.741 1.00 98.75 211 THR A C 1
ATOM 1548 O O . THR A 1 211 ? -1.950 -0.718 -8.331 1.00 98.75 211 THR A O 1
ATOM 1551 N N . VAL A 1 212 ? -2.609 -2.639 -9.240 1.00 98.69 212 VAL A N 1
ATOM 1552 C CA . VAL A 1 212 ? -1.274 -3.211 -9.384 1.00 98.69 212 VAL A CA 1
ATOM 1553 C C . VAL A 1 212 ? -0.799 -2.992 -10.815 1.00 98.69 212 VAL A C 1
ATOM 1555 O O . VAL A 1 212 ? -1.483 -3.380 -11.767 1.00 98.69 212 VAL A O 1
ATOM 1558 N N . CYS A 1 213 ? 0.362 -2.366 -10.968 1.00 98.69 213 CYS A N 1
ATOM 1559 C CA . CYS A 1 213 ? 0.958 -1.992 -12.248 1.00 98.69 213 CYS A CA 1
ATOM 1560 C C . CYS A 1 213 ? 2.461 -2.303 -12.260 1.00 98.69 213 CYS A C 1
ATOM 1562 O O . CYS A 1 213 ? 3.038 -2.597 -11.218 1.00 98.69 213 CYS A O 1
ATOM 1564 N N . CYS A 1 214 ? 3.099 -2.217 -13.428 1.00 98.31 214 CYS A N 1
ATOM 1565 C CA . CYS A 1 214 ? 4.540 -2.390 -13.603 1.00 98.31 214 CYS A CA 1
ATOM 1566 C C . CYS A 1 214 ? 5.173 -1.113 -14.175 1.00 98.31 214 CYS A C 1
ATOM 1568 O O . CYS A 1 214 ? 4.965 -0.801 -15.348 1.00 98.31 214 CYS A O 1
ATOM 1570 N N . GLY A 1 215 ? 5.926 -0.383 -13.353 1.00 97.00 215 GLY A N 1
ATOM 1571 C CA . GLY A 1 215 ? 6.618 0.859 -13.705 1.00 97.00 215 GLY A CA 1
ATOM 1572 C C . GLY A 1 215 ? 5.712 2.084 -13.857 1.00 97.00 215 GLY A C 1
ATOM 1573 O O . GLY A 1 215 ? 6.130 3.060 -14.472 1.00 97.00 215 GLY A O 1
ATOM 1574 N N . CYS A 1 216 ? 4.463 2.049 -13.374 1.00 97.81 216 CYS A N 1
ATOM 1575 C CA . CYS A 1 216 ? 3.520 3.152 -13.583 1.00 97.81 216 CYS A CA 1
ATOM 1576 C C . CYS A 1 216 ? 3.685 4.324 -12.611 1.00 97.81 216 CYS A C 1
ATOM 1578 O O . CYS A 1 216 ? 3.161 5.403 -12.887 1.00 97.81 216 CYS A O 1
ATOM 1580 N N . LEU A 1 217 ? 4.381 4.130 -11.486 1.00 97.69 217 LEU A N 1
ATOM 1581 C CA . LEU A 1 217 ? 4.664 5.213 -10.544 1.00 97.69 217 LEU A CA 1
ATOM 1582 C C . LEU A 1 217 ? 5.989 5.911 -10.852 1.00 97.69 217 LEU A C 1
ATOM 1584 O O . LEU A 1 217 ? 6.236 6.982 -10.308 1.00 97.69 217 LEU A O 1
ATOM 1588 N N . ILE A 1 218 ? 6.826 5.353 -11.726 1.00 97.06 218 ILE A N 1
ATOM 1589 C CA . ILE A 1 218 ? 8.108 5.957 -12.093 1.00 97.06 218 ILE A CA 1
ATOM 1590 C C . ILE A 1 218 ? 7.856 7.199 -12.953 1.00 97.06 218 ILE A C 1
ATOM 1592 O O . ILE A 1 218 ? 7.236 7.129 -14.014 1.00 97.06 218 ILE A O 1
ATOM 1596 N N . GLN A 1 219 ? 8.361 8.344 -12.501 1.00 95.88 219 GLN A N 1
ATOM 1597 C CA . GLN A 1 219 ? 8.349 9.595 -13.247 1.00 95.88 219 GLN A CA 1
ATOM 1598 C C . GLN A 1 219 ? 9.752 9.948 -13.719 1.00 95.88 219 GLN A C 1
ATOM 1600 O O . GLN A 1 219 ? 10.698 10.027 -12.934 1.00 95.88 219 GLN A O 1
ATOM 1605 N N . PHE A 1 220 ? 9.850 10.207 -15.019 1.00 93.69 220 PHE A N 1
ATOM 1606 C CA . PHE A 1 220 ? 11.054 10.698 -15.668 1.00 93.69 220 PHE A CA 1
ATOM 1607 C C . PHE A 1 220 ? 10.908 12.210 -15.860 1.00 93.69 220 PHE A C 1
ATOM 1609 O O . PHE A 1 220 ? 10.059 12.636 -16.651 1.00 93.69 220 PHE A O 1
ATOM 1616 N N . PRO A 1 221 ? 11.664 13.043 -15.126 1.00 91.38 221 PRO A N 1
ATOM 1617 C CA . PRO A 1 221 ? 11.636 14.478 -15.352 1.00 91.38 221 PRO A CA 1
ATOM 1618 C C . PRO A 1 221 ? 12.249 14.804 -16.725 1.00 91.38 221 PRO A C 1
ATOM 1620 O O . PRO A 1 221 ? 12.995 14.003 -17.296 1.00 91.38 221 PRO A O 1
ATOM 1623 N N . LEU A 1 222 ? 11.921 15.976 -17.279 1.00 89.06 222 LEU A N 1
ATOM 1624 C CA . LEU A 1 222 ? 12.274 16.331 -18.661 1.00 89.06 222 LEU A CA 1
ATOM 1625 C C . LEU A 1 222 ? 13.791 16.283 -18.906 1.00 89.06 222 LEU A C 1
ATOM 1627 O O . LEU A 1 222 ? 14.229 15.869 -19.976 1.00 89.06 222 LEU A O 1
ATOM 1631 N N . GLU A 1 223 ? 14.587 16.675 -17.911 1.00 85.94 223 GLU A N 1
ATOM 1632 C CA . GLU A 1 223 ? 16.047 16.619 -17.967 1.00 85.94 223 GLU A CA 1
ATOM 1633 C C . GLU A 1 223 ? 16.603 15.191 -18.031 1.00 85.94 223 GLU A C 1
ATOM 1635 O O . GLU A 1 223 ? 17.671 14.986 -18.602 1.00 85.94 223 GLU A O 1
ATOM 1640 N N . SER A 1 224 ? 15.879 14.207 -17.490 1.00 88.56 224 SER A N 1
ATOM 1641 C CA . SER A 1 224 ? 16.297 12.805 -17.486 1.00 88.56 224 SER A CA 1
ATOM 1642 C C . SER A 1 224 ? 15.840 12.049 -18.730 1.00 88.56 224 SER A C 1
ATOM 1644 O O . SER A 1 224 ? 16.499 11.087 -19.087 1.00 88.56 224 SER A O 1
ATOM 1646 N N . ASP A 1 225 ? 14.776 12.467 -19.427 1.00 85.19 225 ASP A N 1
ATOM 1647 C CA . ASP A 1 225 ? 14.283 11.802 -20.656 1.00 85.19 225 ASP A CA 1
ATOM 1648 C C . ASP A 1 225 ? 14.701 12.511 -21.968 1.00 85.19 225 ASP A C 1
ATOM 1650 O O . ASP A 1 225 ? 14.281 12.155 -23.080 1.00 85.19 225 ASP A O 1
ATOM 1654 N N . ALA A 1 226 ? 15.555 13.535 -21.868 1.00 78.19 226 ALA A N 1
ATOM 1655 C CA . ALA A 1 226 ? 15.974 14.336 -23.012 1.00 78.19 226 ALA A CA 1
ATOM 1656 C C . ALA A 1 226 ? 16.646 13.475 -24.110 1.00 78.19 226 ALA A C 1
ATOM 1658 O O . ALA A 1 226 ? 17.493 12.623 -23.826 1.00 78.19 226 ALA A O 1
ATOM 1659 N N . PRO A 1 227 ? 16.298 13.669 -25.398 1.00 70.81 227 PRO A N 1
ATOM 1660 C CA . PRO A 1 227 ? 16.980 12.980 -26.486 1.00 70.81 227 PRO A CA 1
ATOM 1661 C C . PRO A 1 227 ? 18.447 13.421 -26.563 1.00 70.81 227 PRO A C 1
ATOM 1663 O O . PRO A 1 227 ? 18.756 14.608 -26.449 1.00 70.81 227 PRO A O 1
ATOM 1666 N N . ALA A 1 228 ? 19.341 12.466 -26.843 1.00 62.03 228 ALA A N 1
ATOM 1667 C CA . ALA A 1 228 ? 20.796 12.670 -26.914 1.00 62.03 228 ALA A CA 1
ATOM 1668 C C . ALA A 1 228 ? 21.230 13.818 -27.852 1.00 62.03 228 ALA A C 1
ATOM 1670 O O . ALA A 1 228 ? 22.332 14.352 -27.733 1.00 62.03 228 ALA A O 1
ATOM 1671 N N . THR A 1 229 ? 20.356 14.222 -28.779 1.00 60.72 229 THR A N 1
ATOM 1672 C CA . THR A 1 229 ? 20.586 15.304 -29.738 1.00 60.72 229 THR A CA 1
ATOM 1673 C C . THR A 1 229 ? 20.581 16.702 -29.125 1.00 60.72 229 THR A C 1
ATOM 1675 O O . THR A 1 229 ? 20.966 17.633 -29.827 1.00 60.72 229 THR A O 1
ATOM 1678 N N . MET A 1 230 ? 20.116 16.894 -27.880 1.00 56.56 230 MET A N 1
ATOM 1679 C CA . MET A 1 230 ? 19.853 18.251 -27.395 1.00 56.56 230 MET A CA 1
ATOM 1680 C C . MET A 1 230 ? 21.048 19.020 -26.832 1.00 56.56 230 MET A C 1
ATOM 1682 O O . MET A 1 230 ? 21.054 20.216 -27.091 1.00 56.56 230 MET A O 1
ATOM 1686 N N . THR A 1 231 ? 22.079 18.445 -26.187 1.00 48.97 231 THR A N 1
ATOM 1687 C CA . THR A 1 231 ? 23.209 19.316 -25.752 1.00 48.97 231 THR A CA 1
ATOM 1688 C C . THR A 1 231 ? 24.517 18.687 -25.257 1.00 48.97 231 THR A C 1
ATOM 1690 O O . THR A 1 231 ? 25.477 19.441 -25.096 1.00 48.97 231 THR A O 1
ATOM 1693 N N . SER A 1 232 ? 24.652 17.382 -24.982 1.00 56.91 232 SER A N 1
ATOM 1694 C CA . SER A 1 232 ? 25.904 16.899 -24.340 1.00 56.91 232 SER A CA 1
ATOM 1695 C C . SER A 1 232 ? 26.379 15.493 -24.709 1.00 56.91 232 SER A C 1
ATOM 1697 O O . SER A 1 232 ? 27.323 15.008 -24.096 1.00 56.91 232 SER A O 1
ATOM 1699 N N . GLY A 1 233 ? 25.770 14.820 -25.691 1.00 61.34 233 GLY A N 1
ATOM 1700 C CA . GLY A 1 233 ? 26.174 13.457 -26.082 1.00 61.34 233 GLY A CA 1
ATOM 1701 C C . GLY A 1 233 ? 25.923 12.379 -25.016 1.00 61.34 233 GLY A C 1
ATOM 1702 O O . GLY A 1 233 ? 26.103 11.199 -25.293 1.00 61.34 233 GLY A O 1
ATOM 1703 N N . VAL A 1 234 ? 25.466 12.767 -23.824 1.00 66.75 234 VAL A N 1
ATOM 1704 C CA . VAL A 1 234 ? 24.949 11.877 -22.788 1.00 66.75 234 VAL A CA 1
ATOM 1705 C C . VAL A 1 234 ? 23.470 11.654 -23.100 1.00 66.75 234 VAL A C 1
ATOM 1707 O O . VAL A 1 234 ? 22.725 12.614 -23.305 1.00 66.75 234 VAL A O 1
ATOM 1710 N N . GLY A 1 235 ? 23.073 10.390 -23.247 1.00 75.19 235 GLY A N 1
ATOM 1711 C CA . GLY A 1 235 ? 21.680 10.007 -23.463 1.00 75.19 235 GLY A CA 1
ATOM 1712 C C . GLY A 1 235 ? 20.786 10.339 -22.259 1.00 75.19 235 GLY A C 1
ATOM 1713 O O . GLY A 1 235 ? 21.257 10.916 -21.280 1.00 75.19 235 GLY A O 1
ATOM 1714 N N . PRO A 1 236 ? 19.497 9.973 -22.317 1.00 84.62 236 PRO A N 1
ATOM 1715 C CA . PRO A 1 236 ? 18.599 10.154 -21.183 1.00 84.62 236 PRO A CA 1
ATOM 1716 C C . PRO A 1 236 ? 19.131 9.341 -19.983 1.00 84.62 236 PRO A C 1
ATOM 1718 O O . PRO A 1 236 ? 19.535 8.188 -20.151 1.00 84.62 236 PRO A O 1
ATOM 1721 N N . ASP A 1 237 ? 19.196 9.953 -18.797 1.00 90.25 237 ASP A N 1
ATOM 1722 C CA . ASP A 1 237 ? 19.865 9.400 -17.612 1.00 90.25 237 ASP A CA 1
ATOM 1723 C C . ASP A 1 237 ? 19.227 9.896 -16.300 1.00 90.25 237 ASP A C 1
ATOM 1725 O O . ASP A 1 237 ? 19.126 11.099 -16.037 1.00 90.25 237 ASP A O 1
ATOM 1729 N N . CYS A 1 238 ? 18.833 8.951 -15.447 1.00 94.00 238 CYS A N 1
ATOM 1730 C CA . CYS A 1 238 ? 18.320 9.194 -14.097 1.00 94.00 238 CYS A CA 1
ATOM 1731 C C . CYS A 1 238 ? 19.402 9.099 -13.011 1.00 94.00 238 CYS A C 1
ATOM 1733 O O . CYS A 1 238 ? 19.094 9.057 -11.823 1.00 94.00 238 CYS A O 1
ATOM 1735 N N . SER A 1 239 ? 20.677 9.051 -13.383 1.00 90.69 239 SER A N 1
ATOM 1736 C CA . SER A 1 239 ? 21.811 9.089 -12.448 1.00 90.69 239 SER A CA 1
ATOM 1737 C C . SER A 1 239 ? 22.234 10.522 -12.108 1.00 90.69 239 SER A C 1
ATOM 1739 O O . SER A 1 239 ? 23.012 10.733 -11.180 1.00 90.69 239 SER A O 1
ATOM 1741 N N . ASN A 1 240 ? 21.727 11.514 -12.849 1.00 83.88 240 ASN A N 1
ATOM 1742 C CA . ASN A 1 240 ? 22.088 12.918 -12.683 1.00 83.88 240 ASN A CA 1
ATOM 1743 C C . ASN A 1 240 ? 21.024 13.694 -11.895 1.00 83.88 240 ASN A C 1
ATOM 1745 O O . ASN A 1 240 ? 19.826 13.595 -12.158 1.00 83.88 240 ASN A O 1
ATOM 1749 N N . GLY A 1 241 ? 21.486 14.544 -10.977 1.00 81.88 241 GLY A N 1
ATOM 1750 C CA . GLY A 1 241 ? 20.637 15.417 -10.167 1.00 81.88 241 GLY A CA 1
ATOM 1751 C C . GLY A 1 241 ? 20.272 14.831 -8.804 1.00 81.88 241 GLY A C 1
ATOM 1752 O O . GLY A 1 241 ? 20.588 13.690 -8.482 1.00 81.88 241 GLY A O 1
ATOM 1753 N N . MET A 1 242 ? 19.626 15.656 -7.982 1.00 83.12 242 MET A N 1
ATOM 1754 C CA . MET A 1 242 ? 19.129 15.237 -6.674 1.00 83.12 242 MET A CA 1
ATOM 1755 C C . MET A 1 242 ? 17.674 14.781 -6.805 1.00 83.12 242 MET A C 1
ATOM 1757 O O . MET A 1 242 ? 16.886 15.492 -7.433 1.00 83.12 242 MET A O 1
ATOM 1761 N N . PRO A 1 243 ? 17.294 13.645 -6.200 1.00 83.31 243 PRO A N 1
ATOM 1762 C CA . PRO A 1 243 ? 15.901 13.238 -6.165 1.00 83.31 243 PRO A CA 1
ATOM 1763 C C . PRO A 1 243 ? 15.062 14.250 -5.382 1.00 83.31 243 PRO A C 1
ATOM 1765 O O . PRO A 1 243 ? 15.497 14.790 -4.359 1.00 83.31 243 PRO A O 1
ATOM 1768 N N . ILE A 1 244 ? 13.831 14.480 -5.836 1.00 83.44 244 ILE A N 1
ATOM 1769 C CA . ILE A 1 244 ? 12.871 15.297 -5.095 1.00 83.44 244 ILE A CA 1
ATOM 1770 C C . ILE A 1 244 ? 12.318 14.459 -3.938 1.00 83.44 244 ILE A C 1
ATOM 1772 O O . ILE A 1 244 ? 11.593 13.487 -4.149 1.00 83.44 244 ILE A O 1
ATOM 1776 N N . ILE A 1 245 ? 12.636 14.843 -2.699 1.00 83.25 245 ILE A N 1
ATOM 1777 C CA . ILE A 1 245 ? 12.042 14.211 -1.515 1.00 83.25 245 ILE A CA 1
ATOM 1778 C C . ILE A 1 245 ? 10.557 14.578 -1.472 1.00 83.25 245 ILE A C 1
ATOM 1780 O O . ILE A 1 245 ? 10.192 15.744 -1.325 1.00 83.25 245 ILE A O 1
ATOM 1784 N N . SER A 1 246 ? 9.698 13.570 -1.596 1.00 88.44 246 SER A N 1
ATOM 1785 C CA . SER A 1 246 ? 8.243 13.711 -1.514 1.00 88.44 246 SER A CA 1
ATOM 1786 C C . SER A 1 246 ? 7.624 12.541 -0.745 1.00 88.44 246 SER A C 1
ATOM 1788 O O . SER A 1 246 ? 8.347 11.681 -0.237 1.00 88.44 246 SER A O 1
ATOM 1790 N N . ALA A 1 247 ? 6.293 12.474 -0.659 1.00 88.94 247 ALA A N 1
ATOM 1791 C CA . ALA A 1 247 ? 5.584 11.358 -0.025 1.00 88.94 247 ALA A CA 1
ATOM 1792 C C . ALA A 1 247 ? 5.972 9.980 -0.600 1.00 88.94 247 ALA A C 1
ATOM 1794 O O . ALA A 1 247 ? 5.910 8.983 0.118 1.00 88.94 247 ALA A O 1
ATOM 1795 N N . SER A 1 248 ? 6.477 9.917 -1.837 1.00 90.38 248 SER A N 1
ATOM 1796 C CA . SER A 1 248 ? 6.997 8.678 -2.427 1.00 90.38 248 SER A CA 1
ATOM 1797 C C . SER A 1 248 ? 8.249 8.122 -1.746 1.00 90.38 248 SER A C 1
ATOM 1799 O O . SER A 1 248 ? 8.523 6.931 -1.859 1.00 90.38 248 SER A O 1
ATOM 1801 N N . SER A 1 249 ? 8.968 8.932 -0.963 1.00 92.25 249 SER A N 1
ATOM 1802 C CA . SER A 1 249 ? 10.069 8.453 -0.115 1.00 92.25 249 SER A CA 1
ATOM 1803 C C . SER A 1 249 ? 9.597 7.635 1.092 1.00 92.25 249 SER A C 1
ATOM 1805 O O . SER A 1 249 ? 10.371 6.862 1.650 1.00 92.25 249 SER A O 1
ATOM 1807 N N . CYS A 1 250 ? 8.324 7.761 1.480 1.00 94.56 250 CYS A N 1
ATOM 1808 C CA . CYS A 1 250 ? 7.758 7.056 2.630 1.00 94.56 250 CYS A CA 1
ATOM 1809 C C . CYS A 1 250 ? 7.412 5.601 2.345 1.00 94.56 250 CYS A C 1
ATOM 1811 O O . CYS A 1 250 ? 7.479 4.754 3.240 1.00 94.56 250 CYS A O 1
ATOM 1813 N N . ALA A 1 251 ? 7.023 5.326 1.107 1.00 95.06 251 ALA A N 1
ATOM 1814 C CA . ALA A 1 251 ? 6.703 3.996 0.629 1.00 95.06 251 ALA A CA 1
ATOM 1815 C C . ALA A 1 251 ? 7.015 3.922 -0.875 1.00 95.06 251 ALA A C 1
ATOM 1817 O O . ALA A 1 251 ? 6.101 4.032 -1.694 1.00 95.06 251 ALA A O 1
ATOM 1818 N N . PRO A 1 252 ? 8.298 3.775 -1.258 1.00 95.12 252 PRO A N 1
ATOM 1819 C CA . PRO A 1 252 ? 8.673 3.659 -2.662 1.00 95.12 252 PRO A CA 1
ATOM 1820 C C . PRO A 1 252 ? 7.889 2.537 -3.347 1.00 95.12 252 PRO A C 1
ATOM 1822 O O . PRO A 1 252 ? 7.792 1.426 -2.823 1.00 95.12 252 PRO A O 1
ATOM 1825 N N . GLY A 1 253 ? 7.301 2.844 -4.504 1.00 96.81 253 GLY A N 1
ATOM 1826 C CA . GLY A 1 253 ? 6.446 1.914 -5.243 1.00 96.81 253 GLY A CA 1
ATOM 1827 C C . GLY A 1 253 ? 4.995 1.834 -4.766 1.00 96.81 253 GLY A C 1
ATOM 1828 O O . GLY A 1 253 ? 4.273 0.957 -5.238 1.00 96.81 253 GLY A O 1
ATOM 1829 N N . GLN A 1 254 ? 4.554 2.719 -3.866 1.00 98.12 254 GLN A N 1
ATOM 1830 C CA . GLN A 1 254 ? 3.166 2.780 -3.402 1.00 98.12 254 GLN A CA 1
ATOM 1831 C C . GLN A 1 254 ? 2.599 4.196 -3.526 1.00 98.12 254 GLN A C 1
ATOM 1833 O O . GLN A 1 254 ? 3.205 5.142 -3.029 1.00 98.12 254 GLN A O 1
ATOM 1838 N N . ASP A 1 255 ? 1.423 4.304 -4.152 1.00 97.62 255 ASP A N 1
ATOM 1839 C CA . ASP A 1 255 ? 0.491 5.451 -4.227 1.00 97.62 255 ASP A CA 1
ATOM 1840 C C . ASP A 1 255 ? 1.000 6.762 -4.846 1.00 97.62 255 ASP A C 1
ATOM 1842 O O . ASP A 1 255 ? 0.253 7.450 -5.543 1.00 97.62 255 ASP A O 1
ATOM 1846 N N . PHE A 1 256 ? 2.257 7.120 -4.613 1.00 96.50 256 PHE A N 1
ATOM 1847 C CA . PHE A 1 256 ? 2.861 8.378 -5.011 1.00 96.50 256 PHE A CA 1
ATOM 1848 C C . PHE A 1 256 ? 3.889 8.162 -6.119 1.00 96.50 256 PHE A C 1
ATOM 1850 O O . PHE A 1 256 ? 4.623 7.169 -6.098 1.00 96.50 256 PHE A O 1
ATOM 1857 N N . PRO A 1 257 ? 4.007 9.115 -7.054 1.00 96.69 257 PRO A N 1
ATOM 1858 C CA . PRO A 1 257 ? 5.024 9.032 -8.083 1.00 96.69 257 PRO A CA 1
ATOM 1859 C C . PRO A 1 257 ? 6.447 9.029 -7.516 1.00 96.69 257 PRO A C 1
ATOM 1861 O O . PRO A 1 257 ? 6.805 9.852 -6.670 1.00 96.69 257 PRO A O 1
ATOM 1864 N N . VAL A 1 258 ? 7.266 8.108 -8.006 1.00 95.94 258 VAL A N 1
ATOM 1865 C CA . VAL A 1 258 ? 8.674 7.949 -7.653 1.00 95.94 258 VAL A CA 1
ATOM 1866 C C . VAL A 1 258 ? 9.512 8.606 -8.737 1.00 95.94 258 VAL A C 1
ATOM 1868 O O . VAL A 1 258 ? 9.465 8.217 -9.901 1.00 95.94 258 VAL A O 1
ATOM 1871 N N . ASP A 1 259 ? 10.289 9.608 -8.346 1.00 95.44 259 ASP A N 1
ATOM 1872 C CA . ASP A 1 259 ? 11.303 10.201 -9.209 1.00 95.44 259 ASP A CA 1
ATOM 1873 C C . ASP A 1 259 ? 12.329 9.124 -9.582 1.00 95.44 259 ASP A C 1
ATOM 1875 O O . ASP A 1 259 ? 12.898 8.483 -8.695 1.00 95.44 259 ASP A O 1
ATOM 1879 N N . CYS A 1 260 ? 12.566 8.907 -10.876 1.00 96.00 260 CYS A N 1
ATOM 1880 C CA . CYS A 1 260 ? 13.461 7.852 -11.353 1.00 96.00 260 CYS A CA 1
ATOM 1881 C C . CYS A 1 260 ? 14.868 7.925 -10.726 1.00 96.00 260 CYS A C 1
ATOM 1883 O O . CYS A 1 260 ? 15.516 6.897 -10.523 1.00 96.00 260 CYS A O 1
ATOM 1885 N N . ARG A 1 261 ? 15.317 9.127 -10.331 1.00 94.75 261 ARG A N 1
ATOM 1886 C CA . ARG A 1 261 ? 16.604 9.362 -9.659 1.00 94.75 261 ARG A CA 1
ATOM 1887 C C . ARG A 1 261 ? 16.700 8.713 -8.279 1.00 94.75 261 ARG A C 1
ATOM 1889 O O . ARG A 1 261 ? 17.797 8.529 -7.768 1.00 94.75 261 ARG A O 1
ATOM 1896 N N . MET A 1 262 ? 15.570 8.355 -7.668 1.00 94.38 262 MET A N 1
ATOM 1897 C CA . MET A 1 262 ? 15.524 7.661 -6.377 1.00 94.38 262 MET A CA 1
ATOM 1898 C C . MET A 1 262 ? 15.829 6.167 -6.477 1.00 94.38 262 MET A C 1
ATOM 1900 O O . MET A 1 262 ? 16.137 5.556 -5.460 1.00 94.38 262 MET A O 1
ATOM 1904 N N . CYS A 1 263 ? 15.697 5.567 -7.662 1.00 95.56 263 CYS A N 1
ATOM 1905 C CA . CYS A 1 263 ? 15.748 4.113 -7.837 1.00 95.56 263 CYS A CA 1
ATOM 1906 C C . CYS A 1 263 ? 16.636 3.663 -9.005 1.00 95.56 263 CYS A C 1
ATOM 1908 O O . CYS A 1 263 ? 16.722 2.467 -9.298 1.00 95.56 263 CYS A O 1
ATOM 1910 N N . SER A 1 264 ? 17.307 4.605 -9.671 1.00 95.12 264 SER A N 1
ATOM 1911 C CA . SER A 1 264 ? 18.175 4.362 -10.826 1.00 95.12 264 SER A CA 1
ATOM 1912 C C . SER A 1 264 ? 19.406 3.514 -10.494 1.00 95.12 264 SER A C 1
ATOM 1914 O O . SER A 1 264 ? 19.840 2.740 -11.347 1.00 95.12 264 SER A O 1
ATOM 1916 N N . SER A 1 265 ? 19.929 3.596 -9.265 1.00 92.50 265 SER A N 1
ATOM 1917 C CA . SER A 1 265 ? 21.044 2.759 -8.794 1.00 92.50 265 SER A CA 1
ATOM 1918 C C . SER A 1 265 ? 20.634 1.310 -8.545 1.00 92.50 265 SER A C 1
ATOM 1920 O O . SER A 1 265 ? 21.364 0.388 -8.902 1.00 92.50 265 SER A O 1
ATOM 1922 N N . ASP A 1 266 ? 19.465 1.116 -7.938 1.00 93.44 266 ASP A N 1
ATOM 1923 C CA . ASP A 1 266 ? 19.057 -0.178 -7.387 1.00 93.44 266 ASP A CA 1
ATOM 1924 C C . ASP A 1 266 ? 18.279 -1.002 -8.417 1.00 93.44 266 ASP A C 1
ATOM 1926 O O . ASP A 1 266 ? 18.377 -2.228 -8.468 1.00 93.44 266 ASP A O 1
ATOM 1930 N N . THR A 1 267 ? 17.514 -0.318 -9.269 1.00 93.94 267 THR A N 1
ATOM 1931 C CA . THR A 1 267 ? 16.632 -0.925 -10.272 1.00 93.94 267 THR A CA 1
ATOM 1932 C C . THR A 1 267 ? 16.777 -0.248 -11.640 1.00 93.94 267 THR A C 1
ATOM 1934 O O . THR A 1 267 ? 15.795 0.258 -12.193 1.00 93.94 267 THR A O 1
ATOM 1937 N N . PRO A 1 268 ? 17.982 -0.246 -12.243 1.00 93.00 268 PRO A N 1
ATOM 1938 C CA . PRO A 1 268 ? 18.226 0.440 -13.513 1.00 93.00 268 PRO A CA 1
ATOM 1939 C C . PRO A 1 268 ? 17.353 -0.087 -14.660 1.00 93.00 268 PRO A C 1
ATOM 1941 O O . PRO A 1 268 ? 17.040 0.662 -15.575 1.00 93.00 268 PRO A O 1
ATOM 1944 N N . GLU A 1 269 ? 16.894 -1.343 -14.597 1.00 93.25 269 GLU A N 1
ATOM 1945 C CA . GLU A 1 269 ? 15.974 -1.919 -15.592 1.00 93.25 269 GLU A CA 1
ATOM 1946 C C . GLU A 1 269 ? 14.633 -1.163 -15.692 1.00 93.25 269 GLU A C 1
ATOM 1948 O O . GLU A 1 269 ? 13.986 -1.197 -16.736 1.00 93.25 269 GLU A O 1
ATOM 1953 N N . PHE A 1 270 ? 14.200 -0.499 -14.617 1.00 95.31 270 PHE A N 1
ATOM 1954 C CA . PHE A 1 270 ? 12.919 0.212 -14.561 1.00 95.31 270 PHE A CA 1
ATOM 1955 C C . PHE A 1 270 ? 13.089 1.720 -14.399 1.00 95.31 270 PHE A C 1
ATOM 1957 O O . PHE A 1 270 ? 12.287 2.486 -14.924 1.00 95.31 270 PHE A O 1
ATOM 1964 N N . CYS A 1 271 ? 14.125 2.141 -13.675 1.00 96.31 271 CYS A N 1
ATOM 1965 C CA . C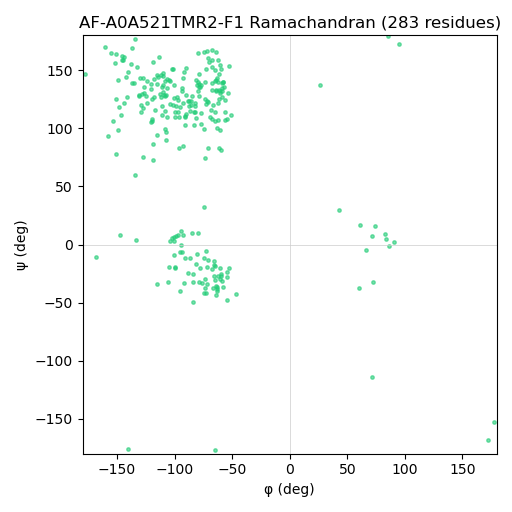YS A 1 271 ? 14.342 3.533 -13.294 1.00 96.31 271 CYS A CA 1
ATOM 1966 C C . CYS A 1 271 ? 15.337 4.271 -14.182 1.00 96.31 271 CYS A C 1
ATOM 1968 O O . CYS A 1 271 ? 15.694 5.404 -13.877 1.00 96.31 271 CYS A O 1
ATOM 1970 N N . GLN A 1 272 ? 15.785 3.653 -15.274 1.00 95.44 272 GLN A N 1
ATOM 1971 C CA . GLN A 1 272 ? 16.481 4.362 -16.336 1.00 95.44 272 GLN A CA 1
ATOM 1972 C C . GLN A 1 272 ? 15.554 4.535 -17.546 1.00 95.44 272 GLN A C 1
ATOM 1974 O O . GLN A 1 272 ? 14.763 3.643 -17.867 1.00 95.44 272 GLN A O 1
ATOM 1979 N N . PRO A 1 273 ? 15.621 5.689 -18.220 1.00 93.56 273 PRO A N 1
ATOM 1980 C CA . PRO A 1 273 ? 14.786 5.989 -19.372 1.00 93.56 273 PRO A CA 1
ATOM 1981 C C . PRO A 1 273 ? 15.211 5.151 -20.581 1.00 93.56 273 PRO A C 1
ATOM 1983 O O . PRO A 1 273 ? 16.336 4.648 -20.683 1.00 93.56 273 PRO A O 1
ATOM 1986 N N . ARG A 1 274 ? 14.313 5.016 -21.561 1.00 90.94 274 ARG A N 1
ATOM 1987 C CA . ARG A 1 274 ? 14.637 4.283 -22.789 1.00 90.94 274 ARG A CA 1
ATOM 1988 C C . ARG A 1 274 ? 15.748 4.981 -23.563 1.00 90.94 274 ARG A C 1
ATOM 1990 O O . ARG A 1 274 ? 15.675 6.173 -23.861 1.00 90.94 274 ARG A O 1
ATOM 1997 N N . GLY A 1 275 ? 16.742 4.204 -23.974 1.00 88.56 275 GLY A N 1
ATOM 1998 C CA . GLY A 1 275 ? 17.928 4.731 -24.639 1.00 88.56 275 GLY A CA 1
ATOM 1999 C C . GLY A 1 275 ? 19.071 5.091 -23.682 1.00 88.56 275 GLY A C 1
ATOM 2000 O O . GLY A 1 275 ? 20.095 5.568 -24.165 1.00 88.56 275 GLY A O 1
ATOM 2001 N N . PHE A 1 276 ? 18.918 4.867 -22.369 1.00 92.31 276 PHE A N 1
ATOM 2002 C CA . PHE A 1 276 ? 20.019 4.971 -21.412 1.00 92.31 276 PHE A CA 1
ATOM 2003 C C . PHE A 1 276 ? 21.167 4.030 -21.794 1.00 92.31 276 PHE A C 1
ATOM 2005 O O . PHE A 1 276 ? 20.942 2.861 -22.117 1.00 92.31 276 PHE A O 1
ATOM 2012 N N . SER A 1 277 ? 22.390 4.556 -21.721 1.00 91.62 277 SER A N 1
ATOM 2013 C CA . SER A 1 277 ? 23.624 3.816 -21.963 1.00 91.62 277 SER A CA 1
ATOM 2014 C C . SER A 1 277 ? 24.729 4.311 -21.029 1.00 91.62 277 SER A C 1
ATOM 2016 O O . SER A 1 277 ? 25.105 5.485 -21.119 1.00 91.62 277 SER A O 1
ATOM 2018 N N . PRO A 1 278 ? 25.328 3.436 -20.199 1.00 89.38 278 PRO A N 1
ATOM 2019 C CA . PRO A 1 278 ? 26.414 3.825 -19.304 1.00 89.38 278 PRO A CA 1
ATOM 2020 C C . PRO A 1 278 ? 27.704 4.196 -20.055 1.00 89.38 278 PRO A C 1
ATOM 2022 O O . PRO A 1 278 ? 28.550 4.898 -19.511 1.00 89.38 278 PRO A O 1
ATOM 2025 N N . THR A 1 279 ? 27.868 3.749 -21.306 1.00 88.50 279 THR A N 1
ATOM 2026 C CA . THR A 1 279 ? 29.067 3.984 -22.134 1.00 88.50 279 THR A CA 1
ATOM 2027 C C . THR A 1 279 ? 28.889 5.106 -23.162 1.00 88.50 279 THR A C 1
ATOM 2029 O O . THR A 1 279 ? 29.786 5.355 -23.966 1.00 88.50 279 THR A O 1
ATOM 2032 N N . GLY A 1 280 ? 27.735 5.787 -23.169 1.00 82.00 280 GLY A N 1
ATOM 2033 C CA . GLY A 1 280 ? 27.407 6.812 -24.171 1.00 82.00 280 GLY A CA 1
ATOM 2034 C C . GLY A 1 280 ? 27.103 6.275 -25.580 1.00 82.00 280 GLY A C 1
ATOM 2035 O O . GLY A 1 280 ? 26.928 7.063 -26.509 1.00 82.00 280 GLY A O 1
ATOM 2036 N N . MET A 1 281 ? 27.011 4.953 -25.766 1.00 83.31 281 MET A N 1
ATOM 2037 C CA . MET A 1 281 ? 26.498 4.367 -27.007 1.00 83.31 281 MET A CA 1
ATOM 2038 C C . MET A 1 281 ? 25.004 4.663 -27.199 1.00 83.31 281 MET A C 1
ATOM 2040 O O . MET A 1 281 ? 24.250 4.871 -26.252 1.00 83.31 281 MET A O 1
ATOM 2044 N N . THR A 1 282 ? 24.550 4.703 -28.453 1.00 85.19 282 THR A N 1
ATOM 2045 C CA . THR A 1 282 ? 23.132 4.940 -28.755 1.00 85.19 282 THR A CA 1
ATOM 2046 C C . THR A 1 282 ? 22.341 3.642 -28.624 1.00 85.19 282 THR A C 1
ATOM 2048 O O . THR A 1 282 ? 22.517 2.729 -29.429 1.00 85.19 282 THR A O 1
ATOM 2051 N N . CYS A 1 283 ? 21.436 3.581 -27.649 1.00 86.94 283 CYS A N 1
ATOM 2052 C CA . CYS A 1 283 ? 20.527 2.453 -27.474 1.00 86.94 283 CYS A CA 1
ATOM 2053 C C . CYS A 1 283 ? 19.192 2.675 -28.202 1.00 86.94 283 CYS A C 1
ATOM 2055 O O . CYS A 1 283 ? 18.689 3.804 -28.246 1.00 86.94 283 CYS A O 1
ATOM 2057 N N . PRO A 1 284 ? 18.592 1.616 -28.777 1.00 82.12 284 PRO A N 1
ATOM 2058 C CA . PRO A 1 284 ? 17.283 1.714 -29.409 1.00 82.12 284 PRO A CA 1
ATOM 2059 C C . PRO A 1 284 ? 16.204 2.079 -28.378 1.00 82.12 284 PRO A C 1
ATOM 2061 O O . PRO A 1 284 ? 16.227 1.602 -27.244 1.00 82.12 284 PRO A O 1
ATOM 2064 N N . ARG A 1 285 ? 15.248 2.920 -28.786 1.00 79.69 285 ARG A N 1
ATOM 2065 C CA . ARG A 1 285 ? 14.066 3.281 -27.983 1.00 79.69 285 ARG A CA 1
ATOM 2066 C C . ARG A 1 285 ? 12.883 2.320 -28.206 1.00 79.69 285 ARG A C 1
ATOM 2068 O O . ARG A 1 285 ? 12.868 1.583 -29.224 1.00 79.69 285 ARG A O 1
#

Sequence (285 aa):
MWNRLNASRPLLGALVLGGVLTSASGCVDNTVSVYIRQVQAPTVAGTMCTVTSDPTSQSITEGTLDVALSDSYTLTPLIANQLITGASMEQRRAETSTLNIQGFVIELHEGSPEGALVGPAFSVYQNVVVPAALAAGTPGYATARIQVIPPQIGQALKTAVCRIDRTGVTSDCPVPRVASVNRRILVKMTAFGESLGQNSVESTPFYFPVTVCCGCLIQFPLESDAPATMTSGVGPDCSNGMPIISASSCAPGQDFPVDCRMCSSDTPEFCQPRGFSPTGMTCPR